Protein AF-A0AAU9VUB1-F1 (afdb_monomer_lite)

Structure (mmCIF, N/CA/C/O backbone):
data_AF-A0AAU9VUB1-F1
#
_entry.id   AF-A0AAU9VUB1-F1
#
loop_
_atom_site.group_PDB
_atom_site.id
_atom_site.type_symbol
_atom_site.label_atom_id
_atom_site.label_alt_id
_atom_site.label_comp_id
_atom_site.label_asym_id
_atom_site.label_entity_id
_atom_site.label_seq_id
_atom_site.pdbx_PDB_ins_code
_atom_site.Cartn_x
_atom_site.Cartn_y
_atom_site.Cartn_z
_atom_site.occupancy
_atom_site.B_iso_or_equiv
_atom_site.auth_seq_id
_atom_site.auth_comp_id
_atom_site.auth_asym_id
_atom_site.auth_atom_id
_atom_site.pdbx_PDB_model_num
ATOM 1 N N . MET A 1 1 ? 2.328 8.779 -20.414 1.00 76.44 1 MET A N 1
ATOM 2 C CA . MET A 1 1 ? 2.816 8.209 -19.136 1.00 76.44 1 MET A CA 1
ATOM 3 C C . MET A 1 1 ? 3.356 9.254 -18.183 1.00 76.44 1 MET A C 1
ATOM 5 O O . MET A 1 1 ? 2.877 9.283 -17.059 1.00 76.44 1 MET A O 1
ATOM 9 N N . ALA A 1 2 ? 4.234 10.158 -18.629 1.00 82.31 2 ALA A N 1
ATOM 10 C CA . ALA A 1 2 ? 4.732 11.263 -17.803 1.00 82.31 2 ALA A CA 1
ATOM 11 C C . ALA A 1 2 ? 3.624 12.036 -17.064 1.00 82.31 2 ALA A C 1
ATOM 13 O O . ALA A 1 2 ? 3.653 12.122 -15.844 1.00 82.31 2 ALA A O 1
ATOM 14 N N . VAL A 1 3 ? 2.592 12.498 -17.784 1.00 86.12 3 VAL A N 1
ATOM 15 C CA . VAL A 1 3 ? 1.452 13.224 -17.188 1.00 86.12 3 VAL A CA 1
ATOM 16 C C . VAL A 1 3 ? 0.769 12.417 -16.078 1.00 86.12 3 VAL A C 1
ATOM 18 O O . VAL A 1 3 ? 0.475 12.958 -15.018 1.00 86.12 3 VAL A O 1
ATOM 21 N N . ILE A 1 4 ? 0.559 11.114 -16.289 1.00 84.56 4 ILE A N 1
ATOM 22 C CA . ILE A 1 4 ? -0.085 10.233 -15.304 1.00 84.56 4 ILE A CA 1
ATOM 23 C C . ILE A 1 4 ? 0.793 10.106 -14.054 1.00 84.56 4 ILE A C 1
ATOM 25 O O . ILE A 1 4 ? 0.289 10.284 -12.949 1.00 84.56 4 ILE A O 1
ATOM 29 N N . TYR A 1 5 ? 2.095 9.848 -14.213 1.00 84.56 5 TYR A N 1
ATOM 30 C CA . TYR A 1 5 ? 3.018 9.743 -13.079 1.00 84.56 5 TYR A CA 1
ATOM 31 C C . TYR A 1 5 ? 3.138 11.051 -12.298 1.00 84.56 5 TYR A C 1
ATOM 33 O O . TYR A 1 5 ? 3.135 11.015 -11.070 1.00 84.56 5 TYR A O 1
ATOM 41 N N . SER A 1 6 ? 3.167 12.198 -12.979 1.00 86.31 6 SER A N 1
ATOM 42 C CA . SER A 1 6 ? 3.208 13.509 -12.328 1.00 86.31 6 SER A CA 1
ATOM 43 C C . SER A 1 6 ? 1.932 13.799 -11.537 1.00 86.31 6 SER A C 1
ATOM 45 O O . SER A 1 6 ? 2.009 14.200 -10.377 1.00 86.31 6 SER A O 1
ATOM 47 N N . LEU A 1 7 ? 0.752 13.550 -12.118 1.00 88.06 7 LEU A N 1
ATOM 48 C CA . LEU A 1 7 ? -0.524 13.729 -11.413 1.00 88.06 7 LEU A CA 1
ATOM 49 C C . LEU A 1 7 ? -0.623 12.809 -10.192 1.00 88.06 7 LEU A C 1
ATOM 51 O O . LEU A 1 7 ? -1.031 13.241 -9.113 1.00 88.06 7 LEU A O 1
ATOM 55 N N . LEU A 1 8 ? -0.211 11.552 -10.354 1.00 86.81 8 LEU A N 1
ATOM 56 C CA . LEU A 1 8 ? -0.256 10.559 -9.291 1.00 86.81 8 LEU A CA 1
ATOM 57 C C . LEU A 1 8 ? 0.741 10.867 -8.169 1.00 86.81 8 LEU A C 1
ATOM 59 O O . LEU A 1 8 ? 0.404 10.683 -7.002 1.00 86.81 8 LEU A O 1
ATOM 63 N N . SER A 1 9 ? 1.916 11.396 -8.509 1.00 89.56 9 SER A N 1
ATOM 64 C CA . SER A 1 9 ? 2.926 11.886 -7.565 1.00 89.56 9 SER A CA 1
ATOM 65 C C . SER A 1 9 ? 2.395 13.018 -6.707 1.00 89.56 9 SER A C 1
ATOM 67 O O . SER A 1 9 ? 2.423 12.916 -5.480 1.00 89.56 9 SER A O 1
ATOM 69 N N . VAL A 1 10 ? 1.822 14.052 -7.325 1.00 89.38 10 VAL A N 1
ATOM 70 C CA . VAL A 1 10 ? 1.262 15.188 -6.585 1.00 89.38 10 VAL A CA 1
ATOM 71 C C . VAL A 1 10 ? 0.122 14.735 -5.672 1.00 89.38 10 VAL A C 1
ATOM 73 O O . VAL A 1 10 ? 0.123 15.074 -4.488 1.00 89.38 10 VAL A O 1
ATOM 76 N N . ALA A 1 11 ? -0.814 13.927 -6.184 1.00 88.69 11 ALA A N 1
ATOM 77 C CA . ALA A 1 11 ? -1.919 13.400 -5.386 1.00 88.69 11 ALA A CA 1
ATOM 78 C C . ALA A 1 11 ? -1.406 12.573 -4.196 1.00 88.69 11 ALA A C 1
ATOM 80 O O . ALA A 1 11 ? -1.690 12.897 -3.044 1.00 88.69 11 ALA A O 1
ATOM 81 N N . THR A 1 12 ? -0.564 11.569 -4.454 1.00 90.00 12 THR A N 1
ATOM 82 C CA . THR A 1 12 ? -0.022 10.680 -3.414 1.00 90.00 12 THR A CA 1
ATOM 83 C C . THR A 1 12 ? 0.762 11.462 -2.358 1.00 90.00 12 THR A C 1
ATOM 85 O O . THR A 1 12 ? 0.623 11.188 -1.163 1.00 90.00 12 THR A O 1
ATOM 88 N N . ALA A 1 13 ? 1.563 12.452 -2.769 1.00 91.69 13 ALA A N 1
ATOM 89 C CA . ALA A 1 13 ? 2.362 13.261 -1.857 1.00 91.69 13 ALA A CA 1
ATOM 90 C C . ALA A 1 13 ? 1.490 14.092 -0.910 1.00 91.69 13 ALA A C 1
ATOM 92 O O . ALA A 1 13 ? 1.671 14.034 0.308 1.00 91.69 13 ALA A O 1
ATOM 93 N N . LEU A 1 14 ? 0.521 14.835 -1.450 1.00 89.56 14 LEU A N 1
ATOM 94 C CA . LEU A 1 14 ? -0.351 15.704 -0.657 1.00 89.56 14 LEU A CA 1
ATOM 95 C C . LEU A 1 14 ? -1.138 14.910 0.390 1.00 89.56 14 LEU A C 1
ATOM 97 O O . LEU A 1 14 ? -1.185 15.286 1.564 1.00 89.56 14 LEU A O 1
ATOM 101 N N . GLU A 1 15 ? -1.717 13.785 -0.019 1.00 88.94 15 GLU A N 1
ATOM 102 C CA . GLU A 1 15 ? -2.532 12.949 0.855 1.00 88.94 15 GLU A CA 1
ATOM 103 C C . GLU A 1 15 ? -1.702 12.286 1.957 1.00 88.94 15 GLU A C 1
ATOM 105 O O . GLU A 1 15 ? -2.078 12.322 3.131 1.00 88.94 15 GLU A O 1
ATOM 110 N N . ASN A 1 16 ? -0.543 11.717 1.615 1.00 91.69 16 ASN A N 1
ATOM 111 C CA . ASN A 1 16 ? 0.291 11.029 2.596 1.00 91.69 16 ASN A CA 1
ATOM 112 C C . ASN A 1 16 ? 1.018 12.001 3.541 1.00 91.69 16 ASN A C 1
ATOM 114 O O . ASN A 1 16 ? 1.182 11.667 4.716 1.00 91.69 16 ASN A O 1
ATOM 118 N N . ILE A 1 17 ? 1.367 13.223 3.105 1.00 90.88 17 ILE A N 1
ATOM 119 C CA . ILE A 1 17 ? 1.845 14.292 4.005 1.00 90.88 17 ILE A CA 1
ATOM 120 C C . ILE A 1 17 ? 0.755 14.636 5.020 1.00 90.88 17 ILE A C 1
ATOM 122 O O . ILE A 1 17 ? 1.019 14.692 6.224 1.00 90.88 17 ILE A O 1
ATOM 126 N N . LEU A 1 18 ? -0.479 14.831 4.550 1.00 88.44 18 LEU A N 1
ATOM 127 C CA . LEU A 1 18 ? -1.614 15.165 5.402 1.00 88.44 18 LEU A CA 1
ATOM 128 C C . LEU A 1 18 ? -1.871 14.079 6.458 1.00 88.44 18 LEU A C 1
ATOM 130 O O . LEU A 1 18 ? -1.999 14.394 7.645 1.00 88.44 18 LEU A O 1
ATOM 134 N N . ILE A 1 19 ? -1.898 12.803 6.056 1.00 90.31 19 ILE A N 1
ATOM 135 C CA . ILE A 1 19 ? -2.053 11.685 6.998 1.00 90.31 19 ILE A CA 1
ATOM 136 C C . ILE A 1 19 ? -0.873 11.618 7.968 1.00 90.31 19 ILE A C 1
ATOM 138 O O . ILE A 1 19 ? -1.089 11.425 9.163 1.00 90.31 19 ILE A O 1
ATOM 142 N N . LEU A 1 20 ? 0.363 11.809 7.503 1.00 91.75 20 LEU A N 1
ATOM 143 C CA . LEU A 1 20 ? 1.543 11.766 8.365 1.00 91.75 20 LEU A CA 1
ATOM 144 C C . LEU A 1 20 ? 1.500 12.856 9.448 1.00 91.75 20 LEU A C 1
ATOM 146 O O . LEU A 1 20 ? 1.796 12.579 10.614 1.00 91.75 20 LEU A O 1
ATOM 150 N N . VAL A 1 21 ? 1.090 14.080 9.097 1.00 88.38 21 VAL A N 1
ATOM 151 C CA . VAL A 1 21 ? 0.904 15.177 10.062 1.00 88.38 21 VAL A CA 1
ATOM 152 C C . VAL A 1 21 ? -0.199 14.841 11.066 1.00 88.38 21 VAL A C 1
ATOM 154 O O . VAL A 1 21 ? 0.016 14.988 12.273 1.00 88.38 21 VAL A O 1
ATOM 157 N N . ALA A 1 22 ? -1.343 14.335 10.597 1.00 86.19 22 ALA A N 1
ATOM 158 C CA . ALA A 1 22 ? -2.452 13.933 11.460 1.00 86.19 22 ALA A CA 1
ATOM 159 C C . ALA A 1 22 ? -2.044 12.811 12.431 1.00 86.19 22 ALA A C 1
ATOM 161 O O . ALA A 1 22 ? -2.291 12.896 13.632 1.00 86.19 22 ALA A O 1
ATOM 162 N N . LEU A 1 23 ? -1.331 11.791 11.942 1.00 89.31 23 LEU A N 1
ATOM 163 C CA . LEU A 1 23 ? -0.817 10.707 12.776 1.00 89.31 23 LEU A CA 1
ATOM 164 C C . LEU A 1 23 ? 0.159 11.227 13.827 1.00 89.31 23 LEU A C 1
ATOM 166 O O . LEU A 1 23 ? 0.104 10.772 14.963 1.00 89.31 23 LEU A O 1
ATOM 170 N N . ARG A 1 24 ? 1.048 12.173 13.500 1.00 88.44 24 ARG A N 1
ATOM 171 C CA . ARG A 1 24 ? 1.987 12.737 14.486 1.00 88.44 24 ARG A CA 1
ATOM 172 C C . ARG A 1 24 ? 1.272 13.427 15.649 1.00 88.44 24 ARG A C 1
ATOM 174 O O . ARG A 1 24 ? 1.743 13.293 16.776 1.00 88.44 24 ARG A O 1
ATOM 181 N N . ARG A 1 25 ? 0.147 14.097 15.389 1.00 84.81 25 ARG A N 1
ATOM 182 C CA . ARG A 1 25 ? -0.666 14.783 16.409 1.00 84.81 25 ARG A CA 1
ATOM 183 C C . ARG A 1 25 ? -1.499 13.830 17.256 1.00 84.81 25 ARG A C 1
ATOM 185 O O . ARG A 1 25 ? -1.630 14.051 18.458 1.00 84.81 25 ARG A O 1
ATOM 192 N N . ASP A 1 26 ? -1.977 12.747 16.653 1.00 85.31 26 ASP A N 1
ATOM 193 C CA . ASP A 1 26 ? -2.812 11.770 17.336 1.00 85.31 26 ASP A CA 1
ATOM 194 C C . ASP A 1 26 ? -2.101 11.132 18.548 1.00 85.31 26 ASP A C 1
ATOM 196 O O . ASP A 1 26 ? -0.999 10.578 18.430 1.00 85.31 26 ASP A O 1
ATOM 200 N N . ARG A 1 27 ? -2.754 11.169 19.716 1.00 82.00 27 ARG A N 1
ATOM 201 C CA . ARG A 1 27 ? -2.289 10.514 20.955 1.00 82.00 27 ARG A CA 1
ATOM 202 C C . ARG A 1 27 ? -3.121 9.291 21.357 1.00 82.00 27 ARG A C 1
ATOM 204 O O . ARG A 1 27 ? -2.761 8.610 22.313 1.00 82.00 27 ARG A O 1
ATOM 211 N N . TYR A 1 28 ? -4.224 9.019 20.663 1.00 82.19 28 TYR A N 1
ATOM 212 C CA . TYR A 1 28 ? -5.232 8.034 21.075 1.00 82.19 28 TYR A CA 1
ATOM 213 C C . TYR A 1 28 ? -5.110 6.696 20.340 1.00 82.19 28 TYR A C 1
ATOM 215 O O . TYR A 1 28 ? -5.568 5.660 20.830 1.00 82.19 28 TYR A O 1
ATOM 223 N N . LEU A 1 29 ? -4.488 6.697 19.166 1.00 84.06 29 LEU A N 1
ATOM 224 C CA . LEU A 1 29 ? -4.277 5.523 18.347 1.00 84.06 29 LEU A CA 1
ATOM 225 C C . LEU A 1 29 ? -3.242 4.608 18.997 1.00 84.06 29 LEU A C 1
ATOM 227 O O . LEU A 1 29 ? -2.190 5.040 19.471 1.00 84.06 29 LEU A O 1
ATOM 231 N N . HIS A 1 30 ? -3.534 3.308 18.979 1.00 85.75 30 HIS A N 1
ATOM 232 C CA . HIS A 1 30 ? -2.639 2.293 19.519 1.00 85.75 30 HIS A CA 1
ATOM 233 C C . HIS A 1 30 ? -1.230 2.434 18.899 1.00 85.75 30 HIS A C 1
ATOM 235 O O . HIS A 1 30 ? -1.115 2.362 17.669 1.00 85.75 30 HIS A O 1
ATOM 241 N N . PRO A 1 31 ? -0.158 2.620 19.701 1.00 87.06 31 PRO A N 1
ATOM 242 C CA . PRO A 1 31 ? 1.162 2.976 19.174 1.00 87.06 31 PRO A CA 1
ATOM 243 C C . PRO A 1 31 ? 1.714 2.008 18.107 1.00 87.06 31 PRO A C 1
ATOM 245 O O . PRO A 1 31 ? 2.243 2.479 17.103 1.00 87.06 31 PRO A O 1
ATOM 248 N N . PRO A 1 32 ? 1.553 0.676 18.235 1.00 87.81 32 PRO A N 1
ATOM 249 C CA . PRO A 1 32 ? 1.917 -0.279 17.183 1.00 87.81 32 PRO A CA 1
ATOM 250 C C . PRO A 1 32 ? 1.196 -0.055 15.845 1.00 87.81 32 PRO A C 1
ATOM 252 O O . PRO A 1 32 ? 1.842 -0.019 14.801 1.00 87.81 32 PRO A O 1
ATOM 255 N N . SER A 1 33 ? -0.125 0.156 15.853 1.00 89.69 33 SER A N 1
ATOM 256 C CA . SER A 1 33 ? -0.886 0.415 14.622 1.00 89.69 33 SER A CA 1
ATOM 257 C C . SER A 1 33 ? -0.523 1.774 14.016 1.00 89.69 33 SER A C 1
ATOM 259 O O . SER A 1 33 ? -0.474 1.905 12.795 1.00 89.69 33 SER A O 1
ATOM 261 N N . LYS A 1 34 ? -0.217 2.776 14.854 1.00 91.38 34 LYS A N 1
ATOM 262 C CA . LYS A 1 34 ? 0.304 4.077 14.414 1.00 91.38 34 LYS A CA 1
ATOM 263 C C . LYS A 1 34 ? 1.639 3.925 13.679 1.00 91.38 34 LYS A C 1
ATOM 265 O O . LYS A 1 34 ? 1.801 4.518 12.621 1.00 91.38 34 LYS A O 1
ATOM 270 N N . LEU A 1 35 ? 2.560 3.093 14.178 1.00 93.06 35 LEU A N 1
ATOM 271 C CA . LEU A 1 35 ? 3.836 2.812 13.502 1.00 93.06 35 LEU A CA 1
ATOM 272 C C . LEU A 1 35 ? 3.643 2.181 12.116 1.00 93.06 35 LEU A C 1
ATOM 274 O O . LEU A 1 35 ? 4.328 2.582 11.179 1.00 93.06 35 LEU A O 1
ATOM 278 N N . LEU A 1 36 ? 2.705 1.237 11.972 1.00 93.50 36 LEU A N 1
ATOM 279 C CA . LEU A 1 36 ? 2.395 0.625 10.674 1.00 93.50 36 LEU A CA 1
ATOM 280 C C . LEU A 1 36 ? 1.852 1.651 9.672 1.00 93.50 36 LEU A C 1
ATOM 282 O O . LEU A 1 36 ? 2.301 1.681 8.530 1.00 93.50 36 LEU A O 1
ATOM 286 N N . LEU A 1 37 ? 0.926 2.515 10.104 1.00 92.50 37 LEU A N 1
ATOM 287 C CA . LEU A 1 37 ? 0.389 3.577 9.249 1.00 92.50 37 LEU A CA 1
ATOM 288 C C . LEU A 1 37 ? 1.463 4.605 8.879 1.00 92.50 37 LEU A C 1
ATOM 290 O O . LEU A 1 37 ? 1.547 4.990 7.720 1.00 92.50 37 LEU A O 1
ATOM 294 N N . CYS A 1 38 ? 2.325 4.995 9.823 1.00 94.12 38 CYS A N 1
ATOM 295 C CA . CYS A 1 38 ? 3.456 5.871 9.527 1.00 94.12 38 CYS A CA 1
ATOM 296 C C . CYS A 1 38 ? 4.396 5.240 8.490 1.00 94.12 38 CYS A C 1
ATOM 298 O O . CYS A 1 38 ? 4.748 5.907 7.522 1.00 94.12 38 CYS A O 1
ATOM 300 N N . ASN A 1 39 ? 4.769 3.962 8.647 1.00 95.06 39 ASN A N 1
ATOM 301 C CA . ASN A 1 39 ? 5.627 3.271 7.678 1.00 95.06 39 ASN A CA 1
ATOM 302 C C . ASN A 1 39 ? 5.002 3.254 6.280 1.00 95.06 39 ASN A C 1
ATOM 304 O O . ASN A 1 39 ? 5.696 3.510 5.299 1.00 95.06 39 ASN A O 1
ATOM 308 N N . LEU A 1 40 ? 3.695 3.002 6.195 1.00 94.25 40 LEU A N 1
ATOM 309 C CA . LEU A 1 40 ? 2.979 3.034 4.927 1.00 94.25 40 LEU A CA 1
ATOM 310 C C . LEU A 1 40 ? 3.012 4.428 4.293 1.00 94.25 40 LEU A C 1
ATOM 312 O O . LEU A 1 40 ? 3.452 4.551 3.158 1.00 94.25 40 LEU A O 1
ATOM 316 N N . THR A 1 41 ? 2.658 5.476 5.048 1.00 93.94 41 THR A N 1
ATOM 317 C CA . THR A 1 41 ? 2.693 6.856 4.534 1.00 93.94 41 THR A CA 1
ATOM 318 C C . THR A 1 41 ? 4.092 7.281 4.098 1.00 93.94 41 THR A C 1
ATOM 320 O O . THR A 1 41 ? 4.236 7.937 3.077 1.00 93.94 41 THR A O 1
ATOM 323 N N . ILE A 1 42 ? 5.143 6.883 4.825 1.00 94.19 42 ILE A N 1
ATOM 324 C CA . ILE A 1 42 ? 6.533 7.180 4.451 1.00 94.19 42 ILE A CA 1
ATOM 325 C C . ILE A 1 42 ? 6.898 6.459 3.150 1.00 94.19 42 ILE A C 1
ATOM 327 O O . ILE A 1 42 ? 7.486 7.065 2.263 1.00 94.19 42 ILE A O 1
ATOM 331 N N . THR A 1 43 ? 6.512 5.191 3.011 1.00 94.56 43 THR A N 1
ATOM 332 C CA . THR A 1 43 ? 6.775 4.400 1.799 1.00 94.56 43 THR A CA 1
ATOM 333 C C . THR A 1 43 ? 6.050 4.982 0.580 1.00 94.56 43 THR A C 1
ATOM 335 O O . THR A 1 43 ? 6.636 5.114 -0.496 1.00 94.56 43 THR A O 1
ATOM 338 N N . ASP A 1 44 ? 4.789 5.380 0.751 1.00 94.19 44 ASP A N 1
ATOM 339 C CA . ASP A 1 44 ? 3.992 6.008 -0.302 1.00 94.19 44 ASP A CA 1
ATOM 340 C C . ASP A 1 44 ? 4.559 7.402 -0.665 1.00 94.19 44 ASP A C 1
ATOM 342 O O . ASP A 1 44 ? 4.624 7.749 -1.844 1.00 94.19 44 ASP A O 1
ATOM 346 N N . LEU A 1 45 ? 5.100 8.162 0.301 1.00 94.25 45 LEU A N 1
ATOM 347 C CA . LEU A 1 45 ? 5.834 9.411 0.032 1.00 94.25 45 LEU A CA 1
ATOM 348 C C . LEU A 1 45 ? 7.142 9.190 -0.727 1.00 94.25 45 LEU A C 1
ATOM 350 O O . LEU A 1 45 ? 7.440 9.953 -1.641 1.00 94.25 45 LEU A O 1
ATOM 354 N N . CYS A 1 46 ? 7.914 8.155 -0.398 1.00 93.62 46 CYS A N 1
ATOM 355 C CA . CYS A 1 46 ? 9.105 7.801 -1.172 1.00 93.62 46 CYS A CA 1
ATOM 356 C C . CYS A 1 46 ? 8.739 7.433 -2.618 1.00 93.62 46 CYS A C 1
ATOM 358 O O . CYS A 1 46 ? 9.428 7.832 -3.556 1.00 93.62 46 CYS A O 1
ATOM 360 N N . THR A 1 47 ? 7.615 6.741 -2.816 1.00 91.94 47 THR A N 1
ATOM 361 C CA . THR A 1 47 ? 7.090 6.446 -4.158 1.00 91.94 47 THR A CA 1
ATOM 362 C C . THR A 1 47 ? 6.758 7.736 -4.910 1.00 91.94 47 THR A C 1
ATOM 364 O O . THR A 1 47 ? 7.183 7.908 -6.053 1.00 91.94 47 THR A O 1
ATOM 367 N N . ALA A 1 48 ? 6.064 8.663 -4.246 1.00 93.25 48 ALA A N 1
ATOM 368 C CA . ALA A 1 48 ? 5.616 9.921 -4.827 1.00 93.25 48 ALA A CA 1
ATOM 369 C C . ALA A 1 48 ? 6.749 10.908 -5.127 1.00 93.25 48 ALA A C 1
ATOM 371 O O . ALA A 1 48 ? 6.709 11.581 -6.149 1.00 93.25 48 ALA A O 1
ATOM 372 N N . LEU A 1 49 ? 7.750 11.011 -4.253 1.00 93.06 49 LEU A N 1
ATOM 373 C CA . LEU A 1 49 ? 8.803 12.028 -4.343 1.00 93.06 49 LEU A CA 1
ATOM 374 C C . LEU A 1 49 ? 10.058 11.548 -5.075 1.00 93.06 49 LEU A C 1
ATOM 376 O O . LEU A 1 49 ? 10.840 12.375 -5.530 1.00 93.06 49 LEU A O 1
ATOM 380 N N . ILE A 1 50 ? 10.265 10.232 -5.173 1.00 91.69 50 ILE A N 1
ATOM 381 C CA . ILE A 1 50 ? 11.478 9.656 -5.768 1.00 91.69 50 ILE A CA 1
ATOM 382 C C . ILE A 1 50 ? 11.113 8.827 -6.997 1.00 91.69 50 ILE A C 1
ATOM 384 O O . ILE A 1 50 ? 11.505 9.158 -8.110 1.00 91.69 50 ILE A O 1
ATOM 388 N N . SER A 1 51 ? 10.333 7.759 -6.825 1.00 89.56 51 SER A N 1
ATOM 389 C CA . SER A 1 51 ? 10.117 6.787 -7.904 1.00 89.56 51 SER A CA 1
ATOM 390 C C . SER A 1 51 ? 9.305 7.351 -9.078 1.00 89.56 51 SER A C 1
ATOM 392 O O . SER A 1 51 ? 9.674 7.159 -10.240 1.00 89.56 51 SER A O 1
ATOM 394 N N . GLN A 1 52 ? 8.214 8.065 -8.796 1.00 88.75 52 GLN A N 1
ATOM 395 C CA . GLN A 1 52 ? 7.328 8.602 -9.832 1.00 88.75 52 GLN A CA 1
ATOM 396 C C . GLN A 1 52 ? 7.949 9.763 -10.632 1.00 88.75 52 GLN A C 1
ATOM 398 O O . GLN A 1 52 ? 7.834 9.726 -11.857 1.00 88.75 52 GLN A O 1
ATOM 403 N N . PRO A 1 53 ? 8.656 10.740 -10.027 1.00 89.12 53 PRO A N 1
ATOM 404 C CA . PRO A 1 53 ? 9.345 11.788 -10.777 1.00 89.12 53 PRO A CA 1
ATOM 405 C C . PRO A 1 53 ? 10.446 11.243 -11.685 1.00 89.12 53 PRO A C 1
ATOM 407 O O . PRO A 1 53 ? 10.530 11.656 -12.838 1.00 89.12 53 PRO A O 1
ATOM 410 N N . VAL A 1 54 ? 11.235 10.266 -11.218 1.00 87.75 54 VAL A N 1
ATOM 411 C CA . VAL A 1 54 ? 12.248 9.604 -12.058 1.00 87.75 54 VAL A CA 1
ATOM 412 C C . VAL A 1 54 ? 11.573 8.898 -13.241 1.00 87.75 54 VAL A C 1
ATOM 414 O O . VAL A 1 54 ? 11.984 9.077 -14.385 1.00 87.75 54 VAL A O 1
ATOM 417 N N . SER A 1 55 ? 10.470 8.183 -13.000 1.00 85.62 55 SER A N 1
ATOM 418 C CA . SER A 1 55 ? 9.691 7.528 -14.066 1.00 85.62 55 SER A CA 1
ATOM 419 C C . SER A 1 55 ? 9.083 8.527 -15.064 1.00 85.62 55 SER A C 1
ATOM 421 O O . SER A 1 55 ? 8.997 8.250 -16.264 1.00 85.62 55 SER A O 1
ATOM 423 N N . ALA A 1 56 ? 8.660 9.701 -14.588 1.00 86.62 56 ALA A N 1
ATOM 424 C CA . ALA A 1 56 ? 8.148 10.778 -15.427 1.00 86.62 56 ALA A CA 1
ATOM 425 C C . ALA A 1 56 ? 9.259 11.415 -16.275 1.00 86.62 56 ALA A C 1
ATOM 427 O O . ALA A 1 56 ? 9.044 11.632 -17.464 1.00 86.62 56 ALA A O 1
ATOM 428 N N . ALA A 1 57 ? 10.441 11.649 -15.696 1.00 84.88 57 ALA A N 1
ATOM 429 C CA . ALA A 1 57 ? 11.601 12.193 -16.398 1.00 84.88 57 ALA A CA 1
ATOM 430 C C . ALA A 1 57 ? 12.052 11.275 -17.543 1.00 84.88 57 ALA A C 1
ATOM 432 O O . ALA A 1 57 ? 12.188 11.738 -18.672 1.00 84.88 57 ALA A O 1
ATOM 433 N N . VAL A 1 58 ? 12.160 9.964 -17.290 1.00 82.06 58 VAL A N 1
ATOM 434 C CA . VAL A 1 58 ? 12.461 8.959 -18.332 1.00 82.06 58 VAL A CA 1
ATOM 435 C C . VAL A 1 58 ? 11.406 8.973 -19.438 1.00 82.06 58 VAL A C 1
ATOM 437 O O . VAL A 1 58 ? 11.731 8.912 -20.619 1.00 82.06 58 VAL A O 1
ATOM 440 N N . SER A 1 59 ? 10.129 9.112 -19.070 1.00 80.25 59 SER A N 1
ATOM 441 C CA . SER A 1 59 ? 9.032 9.170 -20.042 1.00 80.25 59 SER A CA 1
ATOM 442 C C . SER A 1 59 ? 9.041 10.438 -20.911 1.00 80.25 59 SER A C 1
ATOM 444 O O . SER A 1 59 ? 8.429 10.420 -21.976 1.00 80.25 59 SER A O 1
ATOM 446 N N . LEU A 1 60 ? 9.644 11.539 -20.443 1.00 80.94 60 LEU A N 1
ATOM 447 C CA . LEU A 1 60 ? 9.711 12.822 -21.157 1.00 80.94 60 LEU A CA 1
ATOM 448 C C . LEU A 1 60 ? 10.964 12.955 -22.017 1.00 80.94 60 LEU A C 1
ATOM 450 O O . LEU A 1 60 ? 10.879 13.515 -23.103 1.00 80.94 60 LEU A O 1
ATOM 454 N N . ALA A 1 61 ? 12.101 12.456 -21.534 1.00 75.06 61 ALA A N 1
ATOM 455 C CA . ALA A 1 61 ? 13.379 12.603 -22.219 1.00 75.06 61 ALA A CA 1
ATOM 456 C C . ALA A 1 61 ? 13.434 11.858 -23.564 1.00 75.06 61 ALA A C 1
ATOM 458 O O . ALA A 1 61 ? 14.237 12.204 -24.423 1.00 75.06 61 ALA A O 1
ATOM 459 N N . GLY A 1 62 ? 12.582 10.848 -23.778 1.00 63.75 62 GLY A N 1
ATOM 460 C CA . GLY A 1 62 ? 12.658 10.007 -24.974 1.00 63.75 62 GLY A CA 1
ATOM 461 C C . GLY A 1 62 ? 14.010 9.284 -25.088 1.00 63.75 62 GLY A C 1
ATOM 462 O O . GLY A 1 62 ? 14.911 9.467 -24.272 1.00 63.75 62 GLY A O 1
ATOM 463 N N . ARG A 1 63 ? 14.167 8.418 -26.094 1.00 60.41 63 ARG A N 1
ATOM 464 C CA . ARG A 1 63 ? 15.457 7.743 -26.343 1.00 60.41 63 ARG A CA 1
ATOM 465 C C . ARG A 1 63 ? 16.477 8.631 -27.069 1.00 60.41 63 ARG A C 1
ATOM 467 O O . ARG A 1 63 ? 17.635 8.245 -27.145 1.00 60.41 63 ARG A O 1
ATOM 474 N N . ASP A 1 64 ? 16.061 9.805 -27.551 1.00 60.28 64 ASP A N 1
ATOM 475 C CA . ASP A 1 64 ? 16.833 10.598 -28.518 1.00 60.28 64 ASP A CA 1
ATOM 476 C C . ASP A 1 64 ? 17.621 11.775 -27.899 1.00 60.28 64 ASP A C 1
ATOM 478 O O . ASP A 1 64 ? 18.461 12.356 -28.579 1.00 60.28 64 ASP A O 1
ATOM 482 N N . GLN A 1 65 ? 17.377 12.151 -26.632 1.00 61.25 65 GLN A N 1
ATOM 483 C CA . GLN A 1 65 ? 17.985 13.341 -25.989 1.00 61.25 65 GLN A CA 1
ATOM 484 C C . GLN A 1 65 ? 19.036 13.046 -24.905 1.00 61.25 65 GLN A C 1
ATOM 486 O O . GLN A 1 65 ? 19.691 13.974 -24.434 1.00 61.25 65 GLN A O 1
ATOM 491 N N . ILE A 1 66 ? 19.197 11.790 -24.485 1.00 64.25 66 ILE A N 1
ATOM 492 C CA . ILE A 1 66 ? 20.134 11.378 -23.428 1.00 64.25 66 ILE A CA 1
ATOM 493 C C . ILE A 1 66 ? 21.050 10.295 -23.995 1.00 64.25 66 ILE A C 1
ATOM 495 O O . ILE A 1 66 ? 20.579 9.442 -24.746 1.00 64.25 66 ILE A O 1
ATOM 499 N N . ASP A 1 67 ? 22.327 10.292 -23.594 1.00 73.19 67 ASP A N 1
ATOM 500 C CA . ASP A 1 67 ? 23.246 9.181 -23.861 1.00 73.19 67 ASP A CA 1
ATOM 501 C C . ASP A 1 67 ? 22.551 7.838 -23.587 1.00 73.19 67 ASP A C 1
ATOM 503 O O . ASP A 1 67 ? 22.024 7.602 -22.493 1.00 73.19 67 ASP A O 1
ATOM 507 N N . GLY A 1 68 ? 22.523 6.954 -24.589 1.00 72.56 68 GLY A N 1
ATOM 508 C CA . GLY A 1 68 ? 21.697 5.742 -24.556 1.00 72.56 68 GLY A CA 1
ATOM 509 C C . GLY A 1 68 ? 21.948 4.853 -23.331 1.00 72.56 68 GLY A C 1
ATOM 510 O O . GLY A 1 68 ? 21.007 4.275 -22.786 1.00 72.56 68 GLY A O 1
ATOM 511 N N . GLU A 1 69 ? 23.189 4.795 -22.841 1.00 78.19 69 GLU A N 1
ATOM 512 C CA . GLU A 1 69 ? 23.556 4.046 -21.631 1.00 78.19 69 GLU A CA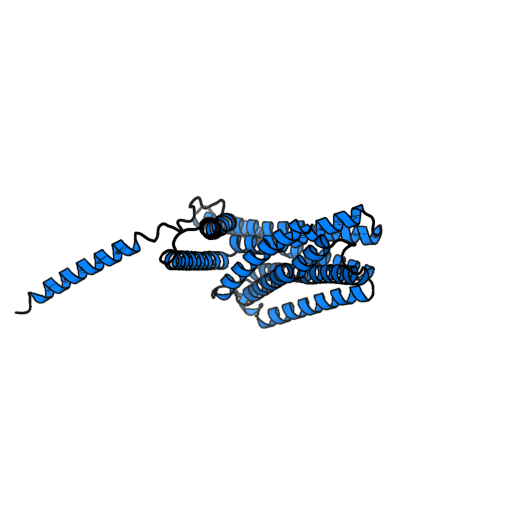 1
ATOM 513 C C . GLU A 1 69 ? 23.015 4.685 -20.345 1.00 78.19 69 GLU A C 1
ATOM 515 O O . GLU A 1 69 ? 22.487 3.987 -19.475 1.00 78.19 69 GLU A O 1
ATOM 520 N N . LEU A 1 70 ? 23.081 6.016 -20.237 1.00 79.69 70 LEU A N 1
ATOM 521 C CA . LEU A 1 70 ? 22.545 6.747 -19.091 1.00 79.69 70 LEU A CA 1
ATOM 522 C C . LEU A 1 70 ? 21.018 6.619 -19.039 1.00 79.69 70 LEU A C 1
ATOM 524 O O . LEU A 1 70 ? 20.456 6.399 -17.968 1.00 79.69 70 LEU A O 1
ATOM 528 N N . CYS A 1 71 ? 20.343 6.675 -20.190 1.00 82.19 71 CYS A N 1
ATOM 529 C CA . CYS A 1 71 ? 18.897 6.476 -20.285 1.00 82.19 71 CYS A CA 1
ATOM 530 C C . CYS A 1 71 ? 18.472 5.090 -19.758 1.00 82.19 71 CYS A C 1
ATOM 532 O O . CYS A 1 71 ? 17.577 4.996 -18.914 1.00 82.19 71 CYS A O 1
ATOM 534 N N . LEU A 1 72 ? 19.163 4.022 -20.180 1.00 82.38 72 LEU A N 1
ATOM 535 C CA . LEU A 1 72 ? 18.890 2.651 -19.730 1.00 82.38 72 LEU A CA 1
ATOM 536 C C . LEU A 1 72 ? 19.119 2.473 -18.225 1.00 82.38 72 LEU A C 1
ATOM 538 O O . LEU A 1 72 ? 18.320 1.819 -17.550 1.00 82.38 72 LEU A O 1
ATOM 542 N N . LEU A 1 73 ? 20.180 3.076 -17.680 1.00 85.25 73 LEU A N 1
ATOM 543 C CA . LEU A 1 73 ? 20.453 3.044 -16.244 1.00 85.25 73 LEU A CA 1
ATOM 544 C C . LEU A 1 73 ? 19.350 3.755 -15.444 1.00 85.25 73 LEU A C 1
ATOM 546 O O . LEU A 1 73 ? 18.893 3.242 -14.419 1.00 85.25 73 LEU A O 1
ATOM 550 N N . VAL A 1 74 ? 18.887 4.919 -15.906 1.00 85.88 74 VAL A N 1
ATOM 551 C CA . VAL A 1 74 ? 17.814 5.666 -15.232 1.00 85.88 74 VAL A CA 1
ATOM 552 C C . VAL A 1 74 ? 16.476 4.920 -15.332 1.00 85.88 74 VAL A C 1
ATOM 554 O O . VAL A 1 74 ? 15.761 4.823 -14.337 1.00 85.88 74 VAL A O 1
ATOM 557 N N . GLU A 1 75 ? 16.146 4.315 -16.477 1.00 84.50 75 GLU A N 1
ATOM 558 C CA . GLU A 1 75 ? 14.937 3.490 -16.631 1.00 84.50 75 GLU A CA 1
ATOM 559 C C . GLU A 1 75 ? 14.959 2.277 -15.687 1.00 84.50 75 GLU A C 1
ATOM 561 O O . GLU A 1 75 ? 13.988 2.002 -14.973 1.00 84.50 75 GLU A O 1
ATOM 566 N N . TYR A 1 76 ? 16.099 1.589 -15.618 1.00 86.81 76 TYR A N 1
ATOM 567 C CA . TYR A 1 76 ? 16.289 0.451 -14.729 1.00 86.81 76 TYR A CA 1
ATOM 568 C C . TYR A 1 76 ? 16.170 0.838 -13.249 1.00 86.81 76 TYR A C 1
ATOM 570 O O . TYR A 1 76 ? 15.458 0.185 -12.481 1.00 86.81 76 TYR A O 1
ATOM 578 N N . THR A 1 77 ? 16.816 1.930 -12.836 1.00 87.38 77 THR A N 1
ATOM 579 C CA . THR A 1 77 ? 16.735 2.418 -11.450 1.00 87.38 77 THR A CA 1
ATOM 580 C C . THR A 1 77 ? 15.325 2.878 -11.085 1.00 87.38 77 THR A C 1
ATOM 582 O O . THR A 1 77 ? 14.860 2.571 -9.985 1.00 87.38 77 THR A O 1
ATOM 585 N N . ALA A 1 78 ? 14.602 3.530 -12.003 1.00 88.06 78 ALA A N 1
ATOM 586 C CA . ALA A 1 78 ? 13.199 3.897 -11.813 1.00 88.06 78 ALA A CA 1
ATOM 587 C C . ALA A 1 78 ? 12.340 2.661 -11.521 1.00 88.06 78 ALA A C 1
ATOM 589 O O . ALA A 1 78 ? 11.622 2.625 -10.516 1.00 88.06 78 ALA A O 1
ATOM 590 N N . PHE A 1 79 ? 12.482 1.624 -12.354 1.00 87.38 79 PHE A N 1
ATOM 591 C CA . PHE A 1 79 ? 11.773 0.357 -12.211 1.00 87.38 79 PHE A CA 1
ATOM 592 C C . PHE A 1 79 ? 12.066 -0.327 -10.868 1.00 87.38 79 PHE A C 1
ATOM 594 O O . PHE A 1 79 ? 11.136 -0.743 -10.168 1.00 87.38 79 PHE A O 1
ATOM 601 N N . LEU A 1 80 ? 13.340 -0.400 -10.465 1.00 90.06 80 LEU A N 1
ATOM 602 C CA . LEU A 1 80 ? 13.724 -0.988 -9.179 1.00 90.06 80 LEU A CA 1
ATOM 603 C C . LEU A 1 80 ? 13.140 -0.223 -7.992 1.00 90.06 80 LEU A C 1
ATOM 605 O O . LEU A 1 80 ? 12.595 -0.840 -7.075 1.00 90.06 80 LEU A O 1
ATOM 609 N N . LEU A 1 81 ? 13.209 1.109 -8.009 1.00 90.94 81 LEU A N 1
ATOM 610 C CA . LEU A 1 81 ? 12.638 1.943 -6.952 1.00 90.94 81 LEU A CA 1
ATOM 611 C C . LEU A 1 81 ? 11.126 1.738 -6.844 1.00 90.94 81 LEU A C 1
ATOM 613 O O . LEU A 1 81 ? 10.609 1.579 -5.735 1.00 90.94 81 LEU A O 1
ATOM 617 N N . THR A 1 82 ? 10.420 1.671 -7.980 1.00 89.56 82 THR A N 1
ATOM 618 C CA . THR A 1 82 ? 8.982 1.376 -7.990 1.00 89.56 82 THR A CA 1
ATOM 619 C C . THR A 1 82 ? 8.709 0.018 -7.358 1.00 89.56 82 THR A C 1
ATOM 621 O O . THR A 1 82 ? 7.853 -0.077 -6.478 1.00 89.56 82 THR A O 1
ATOM 624 N N . ALA A 1 83 ? 9.438 -1.029 -7.753 1.00 89.44 83 ALA A N 1
ATOM 625 C CA . ALA A 1 83 ? 9.240 -2.382 -7.239 1.00 89.44 83 ALA A CA 1
ATOM 626 C C . ALA A 1 83 ? 9.517 -2.493 -5.729 1.00 89.44 83 ALA A C 1
ATOM 628 O O . ALA A 1 83 ? 8.741 -3.116 -5.000 1.00 89.44 83 ALA A O 1
ATOM 629 N N . ILE A 1 84 ? 10.583 -1.852 -5.237 1.00 92.19 84 ILE A N 1
ATOM 630 C CA . ILE A 1 84 ? 10.951 -1.853 -3.815 1.00 92.19 84 ILE A CA 1
ATOM 631 C C . ILE A 1 84 ? 9.871 -1.157 -2.981 1.00 92.19 84 ILE A C 1
ATOM 633 O O . ILE A 1 84 ? 9.358 -1.749 -2.027 1.00 92.19 84 ILE A O 1
ATOM 637 N N . PHE A 1 85 ? 9.477 0.071 -3.336 1.00 93.25 85 PHE A N 1
ATOM 638 C CA . PHE A 1 85 ? 8.502 0.817 -2.536 1.00 93.25 85 PHE A CA 1
ATOM 639 C C . PHE A 1 85 ? 7.093 0.225 -2.620 1.00 93.25 85 PHE A C 1
ATOM 641 O O . PHE A 1 85 ? 6.425 0.081 -1.595 1.00 93.25 85 PHE A O 1
ATOM 648 N N . SER A 1 86 ? 6.648 -0.213 -3.798 1.00 91.25 86 SER A N 1
ATOM 649 C CA . SER A 1 86 ? 5.349 -0.887 -3.919 1.00 91.25 86 SER A CA 1
ATOM 650 C C . SER A 1 86 ? 5.321 -2.236 -3.191 1.00 91.25 86 SER A C 1
ATOM 652 O O . SER A 1 86 ? 4.313 -2.580 -2.563 1.00 91.25 86 SER A O 1
ATOM 654 N N . GLY A 1 87 ? 6.440 -2.968 -3.189 1.00 92.50 87 GLY A N 1
ATOM 655 C CA . GLY A 1 87 ? 6.628 -4.187 -2.408 1.00 92.50 87 GLY A CA 1
ATOM 656 C C . GLY A 1 87 ? 6.550 -3.947 -0.898 1.00 92.50 87 GLY A C 1
ATOM 657 O O . GLY A 1 87 ? 5.889 -4.723 -0.197 1.00 92.50 87 GLY A O 1
ATOM 658 N N . LEU A 1 88 ? 7.167 -2.866 -0.404 1.00 94.69 88 LEU A N 1
ATOM 659 C CA . LEU A 1 88 ? 7.085 -2.412 0.991 1.00 94.69 88 LEU A CA 1
ATOM 660 C C . LEU A 1 88 ? 5.670 -1.978 1.383 1.00 94.69 88 LEU A C 1
ATOM 662 O O . LEU A 1 88 ? 5.192 -2.346 2.463 1.00 94.69 88 LEU A O 1
ATOM 666 N N . SER A 1 89 ? 4.988 -1.237 0.507 1.00 93.88 89 SER A N 1
ATOM 667 C CA . SER A 1 89 ? 3.605 -0.793 0.703 1.00 93.88 89 SER A CA 1
ATOM 668 C C . SER A 1 89 ? 2.681 -2.011 0.846 1.00 93.88 89 SER A C 1
ATOM 670 O O . SER A 1 89 ? 1.997 -2.156 1.864 1.00 93.88 89 SER A O 1
ATOM 672 N N . LEU A 1 90 ? 2.786 -2.994 -0.061 1.00 93.75 90 LEU A N 1
ATOM 673 C CA . LEU A 1 90 ? 2.025 -4.247 0.014 1.00 93.75 90 LEU A CA 1
ATOM 674 C C . LEU A 1 90 ? 2.331 -5.054 1.285 1.00 93.75 90 LEU A C 1
ATOM 676 O O . LEU A 1 90 ? 1.409 -5.558 1.935 1.00 93.75 90 LEU A O 1
ATOM 680 N N . SER A 1 91 ? 3.607 -5.179 1.670 1.00 95.19 91 SER A N 1
ATOM 681 C CA . SER A 1 91 ? 3.983 -5.851 2.923 1.00 95.19 91 SER A CA 1
ATOM 682 C C . SER A 1 91 ? 3.331 -5.165 4.123 1.00 95.19 91 SER A C 1
ATOM 684 O O . SER A 1 91 ? 2.740 -5.827 4.974 1.00 95.19 91 SER A O 1
ATOM 686 N N . THR A 1 92 ? 3.365 -3.832 4.159 1.00 95.06 92 THR A N 1
ATOM 687 C CA . THR A 1 92 ? 2.803 -3.047 5.260 1.00 95.06 92 THR A CA 1
ATOM 688 C C . THR A 1 92 ? 1.284 -3.199 5.334 1.00 95.06 92 THR A C 1
ATOM 690 O O . THR A 1 92 ? 0.760 -3.467 6.414 1.00 95.06 92 THR A O 1
ATOM 693 N N . VAL A 1 93 ? 0.564 -3.127 4.208 1.00 92.62 93 VAL A N 1
ATOM 694 C CA . VAL A 1 93 ? -0.895 -3.355 4.171 1.00 92.62 93 VAL A CA 1
ATOM 695 C C . VAL A 1 93 ? -1.25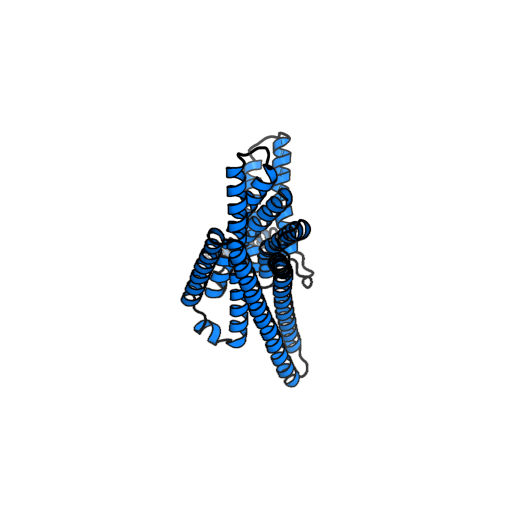5 -4.789 4.584 1.00 92.62 93 VAL A C 1
ATOM 697 O O . VAL A 1 93 ? -2.249 -5.015 5.284 1.00 92.62 93 VAL A O 1
ATOM 700 N N . THR A 1 94 ? -0.418 -5.769 4.239 1.00 94.62 94 THR A N 1
ATOM 701 C CA . THR A 1 94 ? -0.591 -7.163 4.677 1.00 94.62 94 THR A CA 1
ATOM 702 C C . THR A 1 94 ? -0.423 -7.289 6.190 1.00 94.62 94 THR A C 1
ATOM 704 O O . THR A 1 94 ? -1.281 -7.865 6.860 1.00 94.62 94 THR A O 1
ATOM 707 N N . VAL A 1 95 ? 0.616 -6.677 6.766 1.00 95.38 95 VAL A N 1
ATOM 708 C CA . VAL A 1 95 ? 0.815 -6.645 8.223 1.00 95.38 95 VAL A CA 1
ATOM 709 C C . VAL A 1 95 ? -0.319 -5.893 8.921 1.00 95.38 95 VAL A C 1
ATOM 711 O O . VAL A 1 95 ? -0.788 -6.345 9.961 1.00 95.38 95 VAL A O 1
ATOM 714 N N . ILE A 1 96 ? -0.841 -4.810 8.336 1.00 92.81 96 ILE A N 1
ATOM 715 C CA . ILE A 1 96 ? -2.046 -4.133 8.839 1.00 92.81 96 ILE A CA 1
ATOM 716 C C . ILE A 1 96 ? -3.243 -5.096 8.824 1.00 92.81 96 ILE A C 1
ATOM 718 O O . ILE A 1 96 ? -4.012 -5.120 9.781 1.00 92.81 96 ILE A O 1
ATOM 722 N N . SER A 1 97 ? -3.410 -5.917 7.786 1.00 92.19 97 SER A N 1
ATOM 723 C CA . SER A 1 97 ? -4.489 -6.917 7.717 1.00 92.19 97 SER A CA 1
ATOM 724 C C . SER A 1 97 ? -4.384 -7.938 8.860 1.00 92.19 97 SER A C 1
ATOM 726 O O . SER A 1 97 ? -5.381 -8.225 9.531 1.00 92.19 97 SER A O 1
ATOM 728 N N . VAL A 1 98 ? -3.167 -8.416 9.141 1.00 93.75 98 VAL A N 1
ATOM 729 C CA . VAL A 1 98 ? -2.867 -9.320 10.264 1.00 93.75 98 VAL A CA 1
ATOM 730 C C . VAL A 1 98 ? -3.111 -8.635 11.612 1.00 93.75 98 VAL A C 1
ATOM 732 O O . VAL A 1 98 ? -3.787 -9.207 12.466 1.00 93.75 98 VAL A O 1
ATOM 735 N N . ASP A 1 99 ? -2.641 -7.398 11.795 1.00 92.12 99 ASP A N 1
ATOM 736 C CA . ASP A 1 99 ? -2.856 -6.588 13.004 1.00 92.12 99 ASP A CA 1
ATOM 737 C C . ASP A 1 99 ? -4.352 -6.448 13.318 1.00 92.12 99 ASP A C 1
ATOM 739 O O . ASP A 1 99 ? -4.788 -6.647 14.454 1.00 92.12 99 ASP A O 1
ATOM 743 N N . ARG A 1 100 ? -5.176 -6.196 12.290 1.00 89.19 100 ARG A N 1
ATOM 744 C CA . ARG A 1 100 ? -6.636 -6.102 12.440 1.00 89.19 100 ARG A CA 1
ATOM 745 C C . ARG A 1 100 ? -7.279 -7.431 12.807 1.00 89.19 100 ARG A C 1
ATOM 747 O O . ARG A 1 100 ? -8.173 -7.438 13.655 1.00 89.19 100 ARG A O 1
ATOM 754 N N . LEU A 1 101 ? -6.838 -8.537 12.209 1.00 90.50 101 LEU A N 1
ATOM 755 C CA . LEU A 1 101 ? -7.318 -9.860 12.595 1.00 90.50 101 LEU A CA 1
ATOM 756 C C . LEU A 1 101 ? -6.948 -10.161 14.055 1.00 90.50 101 LEU A C 1
ATOM 758 O O . LEU A 1 101 ? -7.807 -10.586 14.826 1.00 90.50 101 LEU A O 1
ATOM 762 N N . MET A 1 102 ? -5.708 -9.890 14.462 1.00 91.25 102 MET A N 1
ATOM 763 C CA . MET A 1 102 ? -5.242 -10.116 15.831 1.00 91.25 102 MET A CA 1
ATOM 764 C C . MET A 1 102 ? -6.000 -9.263 16.850 1.00 91.25 102 MET A C 1
ATOM 766 O O . MET A 1 102 ? -6.407 -9.789 17.883 1.00 91.25 102 MET A O 1
ATOM 770 N N . ALA A 1 103 ? -6.269 -7.990 16.550 1.00 89.44 103 ALA A N 1
ATOM 771 C CA . ALA A 1 103 ? -7.093 -7.133 17.403 1.00 89.44 103 ALA A CA 1
ATOM 772 C C . ALA A 1 103 ? -8.502 -7.712 17.617 1.00 89.44 103 ALA A C 1
ATOM 774 O O . ALA A 1 103 ? -9.041 -7.660 18.724 1.00 89.44 103 ALA A O 1
ATOM 775 N N . LEU A 1 104 ? -9.087 -8.313 16.576 1.00 87.81 104 LEU A N 1
ATOM 776 C CA . LEU A 1 104 ? -10.411 -8.928 16.647 1.00 87.81 104 LEU A CA 1
ATOM 777 C C . LEU A 1 104 ? -10.408 -10.259 17.416 1.00 87.81 104 LEU A C 1
ATOM 779 O O . LEU A 1 104 ? -11.341 -10.524 18.178 1.00 87.81 104 LEU A O 1
ATOM 783 N N . LEU A 1 105 ? -9.383 -11.092 17.215 1.00 88.62 105 LEU A N 1
ATOM 784 C CA . LEU A 1 105 ? -9.261 -12.407 17.852 1.00 88.62 105 LEU A CA 1
ATOM 785 C C . LEU A 1 105 ? -8.860 -12.315 19.329 1.00 88.62 105 LEU A C 1
ATOM 787 O O . LEU A 1 105 ? -9.419 -13.037 20.148 1.00 88.62 105 LEU A O 1
ATOM 791 N N . LEU A 1 106 ? -7.916 -11.436 19.671 1.00 87.75 106 LEU A N 1
ATOM 792 C CA . LEU A 1 106 ? -7.336 -11.348 21.016 1.00 87.75 106 LEU A CA 1
ATOM 793 C C . LEU A 1 106 ? -8.077 -10.368 21.937 1.00 87.75 106 LEU A C 1
ATOM 795 O O . LEU A 1 106 ? -7.926 -10.448 23.157 1.00 87.75 106 LEU A O 1
ATOM 799 N N . GLY A 1 107 ? -8.869 -9.441 21.385 1.00 86.50 107 GLY A N 1
ATOM 800 C CA . GLY A 1 107 ? -9.682 -8.501 22.159 1.00 86.50 107 GLY A CA 1
ATOM 801 C C . GLY A 1 107 ? -8.853 -7.705 23.172 1.00 86.50 107 GLY A C 1
ATOM 802 O O . GLY A 1 107 ? -7.976 -6.935 22.795 1.00 86.50 107 GLY A O 1
ATOM 803 N N . ILE A 1 108 ? -9.107 -7.903 24.469 1.00 83.19 108 ILE A N 1
ATOM 804 C CA . ILE A 1 108 ? -8.403 -7.198 25.558 1.00 83.19 108 ILE A CA 1
ATOM 805 C C . ILE A 1 108 ? -6.910 -7.571 25.597 1.00 83.19 108 ILE A C 1
ATOM 807 O O . ILE A 1 108 ? -6.062 -6.709 25.833 1.00 83.19 108 ILE A O 1
ATOM 811 N N . ARG A 1 109 ? -6.564 -8.829 25.282 1.00 89.38 109 ARG A N 1
ATOM 812 C CA . ARG A 1 109 ? -5.173 -9.320 25.289 1.00 89.38 109 ARG A CA 1
ATOM 813 C C . ARG A 1 109 ? -4.332 -8.742 24.149 1.00 89.38 109 ARG A C 1
ATOM 815 O O . ARG A 1 109 ? -3.108 -8.764 24.230 1.00 89.38 109 ARG A O 1
ATOM 822 N N . TYR A 1 110 ? -4.957 -8.165 23.118 1.00 89.88 110 TYR A N 1
ATOM 823 C CA . TYR A 1 110 ? -4.255 -7.580 21.969 1.00 89.88 110 TYR A CA 1
ATOM 824 C C . TYR A 1 110 ? -3.188 -6.556 22.386 1.00 89.88 110 TYR A C 1
ATOM 826 O O . TYR A 1 110 ? -2.060 -6.630 21.901 1.00 89.88 110 TYR A O 1
ATOM 834 N N . LYS A 1 111 ? -3.507 -5.659 23.333 1.00 86.00 111 LYS A N 1
ATOM 835 C CA . LYS A 1 111 ? -2.567 -4.630 23.821 1.00 86.00 111 LYS A CA 1
ATOM 836 C C . LYS A 1 111 ? -1.335 -5.222 24.518 1.00 86.00 111 LYS A C 1
ATOM 838 O O . LYS A 1 111 ? -0.278 -4.604 24.513 1.00 86.00 111 LYS A O 1
ATOM 843 N N . GLN A 1 112 ? -1.468 -6.408 25.112 1.00 86.69 112 GLN A N 1
ATOM 844 C CA . GLN A 1 112 ? -0.365 -7.114 25.771 1.00 86.69 112 GLN A CA 1
ATOM 845 C C . GLN A 1 112 ? 0.468 -7.912 24.758 1.00 86.69 112 GLN A C 1
ATOM 847 O O . GLN A 1 112 ? 1.687 -7.996 24.874 1.00 86.69 112 GLN A O 1
ATOM 852 N N . THR A 1 113 ? -0.178 -8.493 23.743 1.00 87.62 113 THR A N 1
ATOM 853 C CA . THR A 1 113 ? 0.489 -9.336 22.742 1.00 87.62 113 THR A CA 1
ATOM 854 C C . THR A 1 113 ? 1.233 -8.526 21.677 1.00 87.62 113 THR A C 1
ATOM 856 O O . THR A 1 113 ? 2.351 -8.889 21.292 1.00 87.62 113 THR A O 1
ATOM 859 N N . ILE A 1 114 ? 0.632 -7.444 21.177 1.00 89.94 114 ILE A N 1
ATOM 860 C CA . ILE A 1 114 ? 1.192 -6.630 20.094 1.00 89.94 114 ILE A CA 1
ATOM 861 C C . ILE A 1 114 ? 1.875 -5.407 20.684 1.00 89.94 114 ILE A C 1
ATOM 863 O O . ILE A 1 114 ? 1.245 -4.410 21.021 1.00 89.94 114 ILE A O 1
ATOM 867 N N . THR A 1 115 ? 3.198 -5.501 20.798 1.00 91.88 115 THR A N 1
ATOM 868 C CA . THR A 1 115 ? 4.047 -4.450 21.360 1.00 91.88 115 THR A CA 1
ATOM 869 C C . THR A 1 115 ? 4.783 -3.684 20.264 1.00 91.88 115 THR A C 1
ATOM 871 O O . THR A 1 115 ? 5.079 -4.213 19.189 1.00 91.88 115 THR A O 1
ATOM 874 N N . GLY A 1 116 ? 5.150 -2.430 20.548 1.00 89.62 116 GLY A N 1
ATOM 875 C CA . GLY A 1 116 ? 5.890 -1.593 19.597 1.00 89.62 116 GLY A CA 1
ATOM 876 C C . GLY A 1 116 ? 7.250 -2.181 19.205 1.00 89.62 116 GLY A C 1
ATOM 877 O O . GLY A 1 116 ? 7.664 -2.043 18.058 1.00 89.62 116 GLY A O 1
ATOM 878 N N . ARG A 1 117 ? 7.925 -2.900 20.118 1.00 91.81 117 ARG A N 1
ATOM 879 C CA . ARG A 1 117 ? 9.204 -3.574 19.830 1.00 91.81 117 ARG A CA 1
ATOM 880 C C . ARG A 1 117 ? 9.046 -4.643 18.748 1.00 91.81 117 ARG A C 1
ATOM 882 O O . ARG A 1 117 ? 9.846 -4.668 17.822 1.00 91.81 117 ARG A O 1
ATOM 889 N N . ARG A 1 118 ? 8.000 -5.475 18.834 1.00 93.00 118 ARG A N 1
ATOM 890 C CA . ARG A 1 118 ? 7.714 -6.517 17.833 1.00 93.00 118 ARG A CA 1
ATOM 891 C C . ARG A 1 118 ? 7.409 -5.906 16.469 1.00 93.00 118 ARG A C 1
ATOM 893 O O . ARG A 1 118 ? 7.990 -6.333 15.480 1.00 93.00 118 ARG A O 1
ATOM 900 N N . ILE A 1 119 ? 6.576 -4.863 16.423 1.00 94.44 119 ILE A N 1
ATOM 901 C CA . ILE A 1 119 ? 6.273 -4.174 15.161 1.00 94.44 119 ILE A CA 1
ATOM 902 C C . ILE A 1 119 ? 7.521 -3.530 14.552 1.00 94.44 119 ILE A C 1
ATOM 904 O O . ILE A 1 119 ? 7.728 -3.677 13.356 1.00 94.44 119 ILE A O 1
ATOM 908 N N . ARG A 1 120 ? 8.398 -2.892 15.339 1.00 93.75 120 ARG A N 1
ATOM 909 C CA . ARG A 1 120 ? 9.663 -2.344 14.813 1.00 93.75 120 ARG A CA 1
ATOM 910 C C . ARG A 1 120 ? 10.555 -3.412 14.176 1.00 93.75 120 ARG A C 1
ATOM 912 O O . ARG A 1 120 ? 11.118 -3.153 13.120 1.00 93.75 120 ARG A O 1
ATOM 919 N N . VAL A 1 121 ? 10.642 -4.603 14.775 1.00 96.12 121 VAL A N 1
ATOM 920 C CA . VAL A 1 121 ? 11.374 -5.737 14.181 1.00 96.12 121 VAL A CA 1
ATOM 921 C C . VAL A 1 121 ? 10.722 -6.174 12.868 1.00 96.12 121 VAL A C 1
ATOM 923 O O . VAL A 1 121 ? 11.420 -6.325 11.874 1.00 96.12 121 VAL A O 1
ATOM 926 N N . VAL A 1 122 ? 9.392 -6.310 12.825 1.00 96.06 122 VAL A N 1
ATOM 927 C CA . VAL A 1 122 ? 8.670 -6.654 11.585 1.00 96.06 122 VAL A CA 1
ATOM 928 C C . VAL A 1 122 ? 8.919 -5.614 10.490 1.00 96.06 122 VAL A C 1
ATOM 930 O O . VAL A 1 122 ? 9.222 -5.992 9.365 1.00 96.06 122 VAL A O 1
ATOM 933 N N . LEU A 1 123 ? 8.850 -4.317 10.814 1.00 95.44 123 LEU A N 1
ATOM 934 C CA . LEU A 1 123 ? 9.176 -3.240 9.875 1.00 95.44 123 LEU A CA 1
ATOM 935 C C . LEU A 1 123 ? 10.600 -3.404 9.335 1.00 95.44 123 LEU A C 1
ATOM 937 O O . LEU A 1 123 ? 10.783 -3.466 8.125 1.00 95.44 123 LEU A O 1
ATOM 941 N N . PHE A 1 124 ? 11.588 -3.549 10.217 1.00 94.88 124 PHE A N 1
ATOM 942 C CA . PHE A 1 124 ? 12.988 -3.727 9.833 1.00 94.88 124 PHE A CA 1
ATOM 943 C C . PHE A 1 124 ? 13.200 -4.923 8.889 1.00 94.88 124 PHE A C 1
ATOM 945 O O . PHE A 1 124 ? 13.857 -4.788 7.858 1.00 94.88 124 PHE A O 1
ATOM 952 N N . LEU A 1 125 ? 12.574 -6.067 9.179 1.00 96.00 125 LEU A N 1
ATOM 953 C CA . LEU A 1 125 ? 12.643 -7.252 8.319 1.00 96.00 125 LEU A CA 1
ATOM 954 C C . LEU A 1 125 ? 12.006 -7.021 6.941 1.00 96.00 125 LEU A C 1
ATOM 956 O O . LEU A 1 125 ? 12.536 -7.506 5.946 1.00 96.00 125 LEU A O 1
ATOM 960 N N . MET A 1 126 ? 10.913 -6.255 6.852 1.00 95.50 126 MET A N 1
ATOM 961 C CA . MET A 1 126 ? 10.295 -5.909 5.562 1.00 95.50 126 MET A CA 1
ATOM 962 C C . MET A 1 126 ? 11.205 -5.023 4.700 1.00 95.50 126 MET A C 1
ATOM 964 O O . MET A 1 126 ? 11.260 -5.209 3.481 1.00 95.50 126 MET A O 1
ATOM 968 N N . TRP A 1 127 ? 11.938 -4.091 5.318 1.00 93.88 127 TRP A N 1
ATOM 969 C CA . TRP A 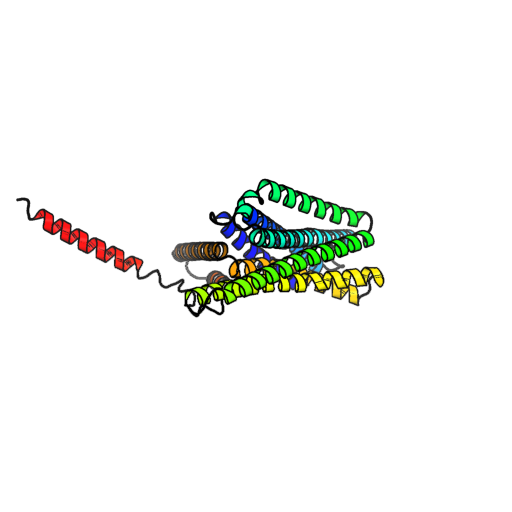1 127 ? 12.947 -3.273 4.635 1.00 93.88 127 TRP A CA 1
ATOM 970 C C . TRP A 1 127 ? 14.089 -4.133 4.092 1.00 93.88 127 TRP A C 1
ATOM 972 O O . TRP A 1 127 ? 14.379 -4.059 2.898 1.00 93.88 127 TRP A O 1
ATOM 982 N N . ILE A 1 128 ? 14.649 -5.026 4.915 1.00 95.25 128 ILE A N 1
ATOM 983 C CA . ILE A 1 128 ? 15.679 -5.980 4.472 1.00 95.25 128 ILE A CA 1
ATOM 984 C C . ILE A 1 128 ? 15.164 -6.848 3.324 1.00 95.25 128 ILE A C 1
ATOM 986 O O . ILE A 1 128 ? 15.829 -6.959 2.299 1.00 95.25 128 ILE A O 1
ATOM 990 N N . GLN A 1 129 ? 13.969 -7.427 3.460 1.00 94.38 129 GLN A N 1
ATOM 991 C CA . GLN A 1 129 ? 13.370 -8.256 2.416 1.00 94.38 129 GLN A CA 1
ATOM 992 C C . GLN A 1 129 ? 13.287 -7.505 1.083 1.00 94.38 129 GLN A C 1
ATOM 994 O O . GLN A 1 129 ? 13.574 -8.079 0.039 1.00 94.38 129 GLN A O 1
ATOM 999 N N . SER A 1 130 ? 12.912 -6.228 1.107 1.00 92.00 130 SER A N 1
ATOM 1000 C CA . SER A 1 130 ? 12.733 -5.442 -0.118 1.00 92.00 130 SER A CA 1
ATOM 1001 C C . SER A 1 130 ? 14.068 -5.106 -0.784 1.00 92.00 130 SER A C 1
ATOM 1003 O O . SER A 1 130 ? 14.170 -5.180 -2.006 1.00 92.00 130 SER A O 1
ATOM 1005 N N . ILE A 1 131 ? 15.109 -4.836 0.009 1.00 90.38 131 ILE A N 1
ATOM 1006 C CA . ILE A 1 131 ? 16.481 -4.664 -0.491 1.00 90.38 131 ILE A CA 1
ATOM 1007 C C . ILE A 1 131 ? 16.997 -5.971 -1.102 1.00 90.38 131 ILE A C 1
ATOM 1009 O O . ILE A 1 131 ? 17.540 -5.950 -2.201 1.00 90.38 131 ILE A O 1
ATOM 1013 N N . LEU A 1 132 ? 16.786 -7.111 -0.436 1.00 93.94 132 LEU A N 1
ATOM 1014 C CA . LEU A 1 132 ? 17.204 -8.420 -0.945 1.00 93.94 132 LEU A CA 1
ATOM 1015 C C . LEU A 1 132 ? 16.501 -8.775 -2.258 1.00 93.94 132 LEU A C 1
ATOM 1017 O O . LEU A 1 132 ? 17.150 -9.248 -3.183 1.00 93.94 132 LEU A O 1
ATOM 1021 N N . VAL A 1 133 ? 15.198 -8.504 -2.372 1.00 92.75 133 VAL A N 1
ATOM 1022 C CA . VAL A 1 133 ? 14.462 -8.675 -3.635 1.00 92.75 133 VAL A CA 1
ATOM 1023 C C . VAL A 1 133 ? 15.052 -7.776 -4.718 1.00 92.75 133 VAL A C 1
ATOM 1025 O O . VAL A 1 133 ? 15.303 -8.253 -5.819 1.00 92.75 133 VAL A O 1
ATOM 1028 N N . GLY A 1 134 ? 15.347 -6.512 -4.400 1.00 91.31 134 GLY A N 1
ATOM 1029 C CA . GLY A 1 134 ? 16.075 -5.617 -5.298 1.00 91.31 134 GLY A CA 1
ATOM 1030 C C . GLY A 1 134 ? 17.426 -6.196 -5.726 1.00 91.31 134 GLY A C 1
ATOM 1031 O O . GLY A 1 134 ? 17.735 -6.191 -6.910 1.00 91.31 134 GLY A O 1
ATOM 1032 N N . ALA A 1 135 ? 18.197 -6.786 -4.813 1.00 92.88 135 ALA A N 1
ATOM 1033 C CA . ALA A 1 135 ? 19.498 -7.380 -5.117 1.00 92.88 135 ALA A CA 1
ATOM 1034 C C . ALA A 1 135 ? 19.419 -8.536 -6.138 1.00 92.88 135 ALA A C 1
ATOM 1036 O O . ALA A 1 135 ? 20.310 -8.676 -6.973 1.00 92.88 135 ALA A O 1
ATOM 1037 N N . VAL A 1 136 ? 18.330 -9.321 -6.136 1.00 94.50 136 VAL A N 1
ATOM 1038 C CA . VAL A 1 136 ? 18.119 -10.417 -7.106 1.00 94.50 136 VAL A CA 1
ATOM 1039 C C . VAL A 1 136 ? 18.105 -9.908 -8.552 1.00 94.50 136 VAL A C 1
ATOM 1041 O O . VAL A 1 136 ? 18.558 -10.620 -9.449 1.00 94.50 136 VAL A O 1
ATOM 1044 N N . SER A 1 137 ? 17.635 -8.678 -8.788 1.00 92.12 137 SER A N 1
ATOM 1045 C CA . SER A 1 137 ? 17.582 -8.088 -10.135 1.00 92.12 137 SER A CA 1
ATOM 1046 C C . SER A 1 137 ? 18.958 -7.960 -10.794 1.00 92.12 137 SER A C 1
ATOM 1048 O O . SER A 1 137 ? 19.071 -8.190 -11.996 1.00 92.12 137 SER A O 1
ATOM 1050 N N . PHE A 1 138 ? 20.012 -7.702 -10.009 1.00 90.38 138 PHE A N 1
ATOM 1051 C CA . PHE A 1 138 ? 21.385 -7.606 -10.513 1.00 90.38 138 PHE A CA 1
ATOM 1052 C C . PHE A 1 138 ? 21.950 -8.954 -10.955 1.00 90.38 138 PHE A C 1
ATOM 1054 O O . PHE A 1 138 ? 22.838 -8.995 -11.801 1.00 90.38 138 PHE A O 1
ATOM 1061 N N . TRP A 1 139 ? 21.446 -10.056 -10.394 1.00 91.62 139 TRP A N 1
ATOM 1062 C CA . TRP A 1 139 ? 21.905 -11.389 -10.764 1.00 91.62 139 TRP A CA 1
ATOM 1063 C C . TRP A 1 139 ? 21.101 -11.964 -11.929 1.00 91.62 139 TRP A C 1
ATOM 1065 O O . TRP A 1 139 ? 21.673 -12.470 -12.894 1.00 91.62 139 TRP A O 1
ATOM 1075 N N . ASN A 1 140 ? 19.768 -11.915 -11.849 1.00 92.06 140 ASN A N 1
ATOM 1076 C CA . ASN A 1 140 ? 18.905 -12.479 -12.880 1.00 92.06 140 ASN A CA 1
ATOM 1077 C C . ASN A 1 140 ? 17.503 -11.850 -12.866 1.00 92.06 140 ASN A C 1
ATOM 1079 O O . ASN A 1 140 ? 16.718 -12.054 -11.936 1.00 92.06 140 ASN A O 1
ATOM 1083 N N . MET A 1 141 ? 17.138 -11.170 -13.957 1.00 88.62 141 MET A N 1
ATOM 1084 C CA . MET A 1 141 ? 15.823 -10.528 -14.092 1.00 88.62 141 MET A CA 1
ATOM 1085 C C . MET A 1 141 ? 14.654 -11.514 -14.025 1.00 88.62 141 MET A C 1
ATOM 1087 O O . MET A 1 141 ? 13.626 -11.206 -13.426 1.00 88.62 141 MET A O 1
ATOM 1091 N N . LYS A 1 142 ? 14.784 -12.717 -14.599 1.00 90.06 142 LYS A N 1
ATOM 1092 C CA . LYS A 1 142 ? 13.711 -13.726 -14.538 1.00 90.06 142 LYS A CA 1
ATOM 1093 C C . LYS A 1 142 ? 13.498 -14.200 -13.102 1.00 90.06 142 LYS A C 1
ATOM 1095 O O . LYS A 1 142 ? 12.353 -14.313 -12.668 1.00 90.06 142 LYS A O 1
ATOM 1100 N N . ALA A 1 143 ? 14.582 -14.416 -12.354 1.00 92.94 143 ALA A N 1
ATOM 1101 C CA . ALA A 1 143 ? 14.503 -14.747 -10.933 1.00 92.94 143 ALA A CA 1
ATOM 1102 C C . ALA A 1 143 ? 13.860 -13.607 -10.130 1.00 92.94 143 ALA A C 1
ATOM 1104 O O . ALA A 1 143 ? 13.004 -13.864 -9.287 1.00 92.94 143 ALA A O 1
ATOM 1105 N N . PHE A 1 144 ? 14.196 -12.351 -10.437 1.00 92.31 144 PHE A N 1
ATOM 1106 C CA . PHE A 1 144 ? 13.571 -11.182 -9.820 1.00 92.31 144 PHE A CA 1
ATOM 1107 C C . PHE A 1 144 ? 12.052 -11.158 -10.036 1.00 92.31 144 PHE A C 1
ATOM 1109 O O . PHE A 1 144 ? 11.297 -11.074 -9.068 1.00 92.31 144 PHE A O 1
ATOM 1116 N N . PHE A 1 145 ? 11.585 -11.299 -11.282 1.00 90.75 145 PHE A N 1
ATOM 1117 C CA . PHE A 1 145 ? 10.151 -11.343 -11.585 1.00 90.75 145 PHE A CA 1
ATOM 1118 C C . PHE A 1 145 ? 9.451 -12.529 -10.914 1.00 90.75 145 PHE A C 1
ATOM 1120 O O . PHE A 1 145 ? 8.356 -12.367 -10.376 1.00 90.75 145 PHE A O 1
ATOM 1127 N N . PHE A 1 146 ? 10.095 -13.698 -10.879 1.00 91.94 146 PHE A N 1
ATOM 1128 C CA . PHE A 1 146 ? 9.579 -14.874 -10.179 1.00 91.94 146 PHE A CA 1
ATOM 1129 C C . PHE A 1 146 ? 9.407 -14.623 -8.676 1.00 91.94 146 PHE A C 1
ATOM 1131 O O . PHE A 1 146 ? 8.323 -14.843 -8.133 1.00 91.94 146 PHE A O 1
ATOM 1138 N N . VAL A 1 147 ? 10.438 -14.098 -8.008 1.00 93.81 147 VAL A N 1
ATOM 1139 C CA . VAL A 1 147 ? 10.393 -13.768 -6.577 1.00 93.81 147 VAL A CA 1
ATOM 1140 C C . VAL A 1 147 ? 9.336 -12.696 -6.299 1.00 93.81 147 VAL A C 1
ATOM 1142 O O . VAL A 1 147 ? 8.543 -12.851 -5.370 1.00 93.81 147 VAL A O 1
ATOM 1145 N N . CYS A 1 148 ? 9.259 -11.643 -7.115 1.00 92.31 148 CYS A N 1
ATOM 1146 C CA . CYS A 1 148 ? 8.229 -10.610 -7.002 1.00 92.31 148 CYS A CA 1
ATOM 1147 C C . CYS A 1 148 ? 6.816 -11.196 -7.125 1.00 92.31 148 CYS A C 1
ATOM 1149 O O . CYS A 1 148 ? 5.976 -10.947 -6.259 1.00 92.31 148 CYS A O 1
ATOM 1151 N N . GLY A 1 149 ? 6.560 -12.018 -8.147 1.00 91.19 149 GLY A N 1
ATOM 1152 C CA . GLY A 1 149 ? 5.273 -12.688 -8.339 1.00 91.19 149 GLY A CA 1
ATOM 1153 C C . GLY A 1 149 ? 4.899 -13.597 -7.163 1.00 91.19 149 GLY A C 1
ATOM 1154 O O . GLY A 1 149 ? 3.780 -13.521 -6.647 1.00 91.19 149 GLY A O 1
ATOM 1155 N N . LEU A 1 150 ? 5.848 -14.399 -6.670 1.00 93.00 150 LEU A N 1
ATOM 1156 C CA . LEU A 1 150 ? 5.652 -15.270 -5.508 1.00 93.00 150 LEU A CA 1
ATOM 1157 C C . LEU A 1 150 ? 5.328 -14.468 -4.239 1.00 93.00 150 LEU A C 1
ATOM 1159 O O . LEU A 1 150 ? 4.404 -14.799 -3.499 1.00 93.00 150 LEU A O 1
ATOM 1163 N N . LEU A 1 151 ? 6.057 -13.383 -3.982 1.00 94.44 151 LEU A N 1
ATOM 1164 C CA . LEU A 1 151 ? 5.827 -12.550 -2.804 1.00 94.44 151 LEU A CA 1
ATOM 1165 C C . LEU A 1 151 ? 4.505 -11.787 -2.880 1.00 94.44 151 LEU A C 1
ATOM 1167 O O . LEU A 1 151 ? 3.824 -11.663 -1.862 1.00 94.44 151 LEU A O 1
ATOM 1171 N N . VAL A 1 152 ? 4.130 -11.278 -4.056 1.00 93.19 152 VAL A N 1
ATOM 1172 C CA . VAL A 1 152 ? 2.836 -10.611 -4.256 1.00 93.19 152 VAL A CA 1
ATOM 1173 C C . VAL A 1 152 ? 1.702 -11.602 -4.012 1.00 93.19 152 VAL A C 1
ATOM 1175 O O . VAL A 1 152 ? 0.819 -11.323 -3.204 1.00 93.19 152 VAL A O 1
ATOM 1178 N N . THR A 1 153 ? 1.747 -12.782 -4.631 1.00 91.81 153 THR A N 1
ATOM 1179 C CA . THR A 1 153 ? 0.714 -13.815 -4.448 1.00 91.81 153 THR A CA 1
ATOM 1180 C C . THR A 1 153 ? 0.622 -14.289 -2.996 1.00 91.81 153 THR A C 1
ATOM 1182 O O . THR A 1 153 ? -0.478 -14.353 -2.448 1.00 91.81 153 THR A O 1
ATOM 1185 N N . LEU A 1 154 ? 1.750 -14.521 -2.321 1.00 95.31 154 LEU A N 1
ATOM 1186 C CA . LEU A 1 154 ? 1.783 -14.873 -0.898 1.00 95.31 154 LEU A CA 1
ATOM 1187 C C . LEU A 1 154 ? 1.155 -13.786 -0.008 1.00 95.31 154 LEU A C 1
ATOM 1189 O O . LEU A 1 154 ? 0.353 -14.076 0.877 1.00 95.31 154 LEU A O 1
ATOM 1193 N N . LYS A 1 155 ? 1.479 -12.511 -0.235 1.00 95.38 155 LYS A N 1
ATOM 1194 C CA . LYS A 1 155 ? 0.909 -11.397 0.546 1.00 95.38 155 LYS A CA 1
ATOM 1195 C C . LYS A 1 155 ? -0.597 -11.251 0.307 1.00 95.38 155 LYS A C 1
ATOM 1197 O O . LYS A 1 155 ? -1.360 -11.046 1.253 1.00 95.38 155 LYS A O 1
ATOM 1202 N N . MET A 1 156 ? -1.037 -11.431 -0.938 1.00 93.12 156 MET A N 1
ATOM 1203 C CA . MET A 1 156 ? -2.452 -11.398 -1.319 1.00 93.12 156 MET A CA 1
ATOM 1204 C C . MET A 1 156 ? -3.242 -12.537 -0.667 1.00 93.12 156 MET A C 1
ATOM 1206 O O . MET A 1 156 ? -4.335 -12.302 -0.146 1.00 93.12 156 MET A O 1
ATOM 1210 N N . THR A 1 157 ? -2.694 -13.755 -0.620 1.00 94.31 157 THR A N 1
ATOM 1211 C CA . THR A 1 157 ? -3.352 -14.893 0.044 1.00 94.31 157 THR A CA 1
ATOM 1212 C C . THR A 1 157 ? -3.438 -14.691 1.554 1.00 94.31 157 THR A C 1
ATOM 1214 O O . THR A 1 157 ? -4.512 -14.884 2.126 1.00 94.31 157 THR A O 1
ATOM 1217 N N . ILE A 1 158 ? -2.373 -14.200 2.201 1.00 96.06 158 ILE A N 1
ATOM 1218 C CA . ILE A 1 158 ? -2.392 -13.845 3.631 1.00 96.06 158 ILE A CA 1
ATOM 1219 C C . ILE A 1 158 ? -3.457 -12.778 3.913 1.00 96.06 158 ILE A C 1
ATOM 1221 O O . ILE A 1 158 ? -4.238 -12.918 4.858 1.00 96.06 158 ILE A O 1
ATOM 1225 N N . SER A 1 159 ? -3.522 -11.720 3.099 1.00 94.38 159 SER A N 1
ATOM 1226 C CA . SER A 1 159 ? -4.523 -10.659 3.253 1.00 94.38 159 SER A CA 1
ATOM 1227 C C . SER A 1 159 ? -5.948 -11.206 3.097 1.00 94.38 159 SER A C 1
ATOM 1229 O O . SER A 1 159 ? -6.794 -10.981 3.966 1.00 94.38 159 SER A O 1
ATOM 1231 N N . THR A 1 160 ? -6.196 -12.013 2.062 1.00 93.31 160 THR A N 1
ATOM 1232 C CA . THR A 1 160 ? -7.492 -12.671 1.810 1.00 93.31 160 THR A CA 1
ATOM 1233 C C . THR A 1 160 ? -7.900 -13.571 2.976 1.00 93.31 160 THR A C 1
ATOM 1235 O O . THR A 1 160 ? -9.026 -13.490 3.473 1.00 93.31 160 THR A O 1
ATOM 1238 N N . TYR A 1 161 ? -6.974 -14.381 3.492 1.00 95.06 161 TYR A N 1
ATOM 1239 C CA . TYR A 1 161 ? -7.202 -15.195 4.683 1.00 95.06 161 TYR A CA 1
ATOM 1240 C C . TYR A 1 161 ? -7.567 -14.333 5.903 1.00 95.06 161 TYR A C 1
ATOM 1242 O O . TYR A 1 161 ? -8.509 -14.641 6.636 1.00 95.06 161 TYR A O 1
ATOM 1250 N N . CYS A 1 162 ? -6.879 -13.207 6.109 1.00 93.94 162 CYS A N 1
ATOM 1251 C CA . CYS A 1 162 ? -7.190 -12.309 7.217 1.00 93.94 162 CYS A CA 1
ATOM 1252 C C . CYS A 1 162 ? -8.603 -11.727 7.105 1.00 93.94 162 CYS A C 1
ATOM 1254 O O . CYS A 1 162 ? -9.363 -11.768 8.075 1.00 93.94 162 CYS A O 1
ATOM 1256 N N . TYR A 1 163 ? -8.986 -11.226 5.930 1.00 90.69 163 TYR A N 1
ATOM 1257 C CA . TYR A 1 163 ? -10.298 -10.614 5.724 1.00 90.69 163 TYR A CA 1
ATOM 1258 C C . TYR A 1 163 ? -11.449 -11.619 5.761 1.00 90.69 163 TYR A C 1
ATOM 1260 O O . TYR A 1 163 ? -12.478 -11.330 6.376 1.00 90.69 163 TYR A O 1
ATOM 1268 N N . THR A 1 164 ? -11.271 -12.817 5.203 1.00 90.75 164 THR A N 1
ATOM 1269 C CA . THR A 1 164 ? -12.262 -13.903 5.308 1.00 90.75 164 THR A CA 1
ATOM 1270 C C . THR A 1 164 ? -12.463 -14.330 6.762 1.00 90.75 164 THR A C 1
ATOM 1272 O O . THR A 1 164 ? -13.598 -14.460 7.219 1.00 90.75 164 THR A O 1
ATOM 1275 N N . ARG A 1 165 ? -11.386 -14.457 7.548 1.00 91.44 165 ARG A N 1
ATOM 1276 C CA . ARG A 1 165 ? -11.470 -14.751 8.989 1.00 91.44 165 ARG A CA 1
ATOM 1277 C C . ARG A 1 165 ? -12.128 -13.627 9.784 1.00 91.44 165 ARG A C 1
ATOM 1279 O O . ARG A 1 165 ? -12.919 -13.925 10.681 1.00 91.44 165 ARG A O 1
ATOM 1286 N N . ILE A 1 166 ? -11.838 -12.362 9.467 1.00 89.25 166 ILE A N 1
ATOM 1287 C CA . ILE A 1 166 ? -12.520 -11.197 10.055 1.00 89.25 166 ILE A CA 1
ATOM 1288 C C . ILE A 1 166 ? -14.021 -11.287 9.766 1.00 89.25 166 ILE A C 1
ATOM 1290 O O . ILE A 1 166 ? -14.821 -11.219 10.698 1.00 89.25 166 ILE A O 1
ATOM 1294 N N . PHE A 1 167 ? -14.401 -11.506 8.506 1.00 86.38 167 PHE A N 1
ATOM 1295 C CA . PHE A 1 167 ? -15.796 -11.635 8.093 1.00 86.38 167 PHE A CA 1
ATOM 1296 C C . PHE A 1 167 ? -16.495 -12.787 8.820 1.00 86.38 167 PHE A C 1
ATOM 1298 O O . PHE A 1 167 ? -17.540 -12.589 9.437 1.00 86.38 167 PHE A O 1
ATOM 1305 N N . HIS A 1 168 ? -15.876 -13.966 8.839 1.00 86.75 168 HIS A N 1
ATOM 1306 C CA . HIS A 1 168 ? -16.450 -15.151 9.462 1.00 86.75 168 HIS A CA 1
ATOM 1307 C C . HIS A 1 168 ? -16.574 -15.020 10.987 1.00 86.75 168 HIS A C 1
ATOM 1309 O O . HIS A 1 168 ? -17.543 -15.490 11.577 1.00 86.75 168 HIS A O 1
ATOM 1315 N N . ASN A 1 169 ? -15.618 -14.372 11.661 1.00 85.50 169 ASN A N 1
ATOM 1316 C CA . ASN A 1 169 ? -15.722 -14.125 13.101 1.00 85.50 169 ASN A CA 1
ATOM 1317 C C . ASN A 1 169 ? -16.824 -13.102 13.414 1.00 85.50 169 ASN A C 1
ATOM 1319 O O . ASN A 1 169 ? -17.612 -13.316 14.330 1.00 85.50 169 ASN A O 1
ATOM 1323 N N . ILE A 1 170 ? -16.939 -12.033 12.618 1.00 81.75 170 ILE A N 1
ATOM 1324 C CA . ILE A 1 170 ? -18.044 -11.074 12.750 1.00 81.75 170 ILE A CA 1
ATOM 1325 C C . ILE A 1 170 ? -19.390 -11.772 12.520 1.00 81.75 170 ILE A C 1
ATOM 1327 O O . ILE A 1 170 ? -20.326 -11.540 13.283 1.00 81.75 170 ILE A O 1
ATOM 1331 N N . TRP A 1 171 ? -19.485 -12.654 11.522 1.00 81.44 171 TRP A N 1
ATOM 1332 C CA . TRP A 1 171 ? -20.713 -13.396 11.244 1.00 81.44 171 TRP A CA 1
ATOM 1333 C C . TRP A 1 171 ? -21.078 -14.362 12.379 1.00 81.44 171 TRP A C 1
ATOM 1335 O O . TRP A 1 171 ? -22.214 -14.341 12.840 1.00 81.44 171 TRP A O 1
ATOM 1345 N N . ARG A 1 172 ? -20.119 -15.113 12.931 1.00 81.75 172 ARG A N 1
ATOM 1346 C CA . ARG A 1 172 ? -20.373 -15.975 14.101 1.00 81.75 172 ARG A CA 1
ATOM 1347 C C . ARG A 1 172 ? -20.832 -15.198 15.334 1.00 81.75 172 ARG A C 1
ATOM 1349 O O . ARG A 1 172 ? -21.718 -15.642 16.053 1.00 81.75 172 ARG A O 1
ATOM 1356 N N . ARG A 1 173 ? -20.265 -14.011 15.577 1.00 77.31 173 ARG A N 1
ATOM 1357 C CA . ARG A 1 173 ? -20.732 -13.133 16.665 1.00 77.31 173 ARG A CA 1
ATOM 1358 C C . ARG A 1 173 ? -22.135 -12.593 16.401 1.00 77.31 173 ARG A C 1
ATOM 1360 O O . ARG A 1 173 ? -22.865 -12.356 17.353 1.00 77.31 173 ARG A O 1
ATOM 1367 N N . ARG A 1 174 ? -22.515 -12.399 15.135 1.00 72.44 174 ARG A N 1
ATOM 1368 C CA . ARG A 1 174 ? -23.869 -11.983 14.760 1.00 72.44 174 ARG A CA 1
ATOM 1369 C C . ARG A 1 174 ? -24.888 -13.067 15.099 1.00 72.44 174 ARG A C 1
ATOM 1371 O O . ARG A 1 174 ? -25.864 -12.732 15.753 1.00 72.44 174 ARG A O 1
ATOM 1378 N N . THR A 1 175 ? -24.672 -14.313 14.678 1.00 69.25 175 THR A N 1
ATOM 1379 C CA . THR A 1 175 ? -25.627 -15.402 14.951 1.00 69.25 175 THR A CA 1
ATOM 1380 C C . THR A 1 175 ? -25.794 -15.605 16.455 1.00 69.25 175 THR A C 1
ATOM 1382 O O . THR A 1 175 ? -26.907 -15.528 16.952 1.00 69.25 175 THR A O 1
ATOM 1385 N N . ALA A 1 176 ? -24.685 -15.645 17.202 1.00 72.50 176 ALA A N 1
ATOM 1386 C CA . ALA A 1 176 ? -24.727 -15.762 18.660 1.00 72.50 176 ALA A CA 1
ATOM 1387 C C . ALA A 1 176 ? -25.473 -14.605 19.360 1.00 72.50 176 ALA A C 1
ATOM 1389 O O . ALA A 1 176 ? -26.143 -14.823 20.359 1.00 72.50 176 ALA A O 1
ATOM 1390 N N . VAL A 1 177 ? -25.364 -13.362 18.868 1.00 69.25 177 VAL A N 1
ATOM 1391 C CA . VAL A 1 177 ? -26.046 -12.199 19.474 1.00 69.25 177 VAL A CA 1
ATOM 1392 C C . VAL A 1 177 ? -27.510 -12.085 19.036 1.00 69.25 177 VAL A C 1
ATOM 1394 O O . VAL A 1 177 ? -28.316 -11.561 19.801 1.00 69.25 177 VAL A O 1
ATOM 1397 N N . GLN A 1 178 ? -27.863 -12.553 17.834 1.00 65.69 178 GLN A N 1
ATOM 1398 C CA . GLN A 1 178 ? -29.253 -12.576 17.362 1.00 65.69 178 GLN A CA 1
ATOM 1399 C C . GLN A 1 178 ? -30.100 -13.591 18.139 1.00 65.69 178 GLN A C 1
ATOM 1401 O O . GLN A 1 178 ? -31.243 -13.280 18.449 1.00 65.69 178 GLN A O 1
ATOM 1406 N N . ASP A 1 179 ? -29.521 -14.724 18.540 1.00 63.00 179 ASP A N 1
ATOM 1407 C CA . ASP A 1 179 ? -30.222 -15.741 19.340 1.00 63.00 179 ASP A CA 1
ATOM 1408 C C . ASP A 1 179 ? -30.479 -15.287 20.794 1.00 63.00 179 ASP A C 1
ATOM 1410 O O . ASP A 1 179 ? -31.377 -15.787 21.463 1.00 63.00 179 ASP A O 1
ATOM 1414 N N . LEU A 1 180 ? -29.709 -14.308 21.289 1.00 66.19 180 LEU A N 1
ATOM 1415 C CA . LEU A 1 180 ? -29.734 -13.834 22.680 1.00 66.19 180 LEU A CA 1
ATOM 1416 C C . LEU A 1 180 ? -30.583 -12.571 22.916 1.00 66.19 180 LEU A C 1
ATOM 1418 O O . LEU A 1 180 ? -30.757 -12.179 24.071 1.00 66.19 180 LEU A O 1
ATOM 1422 N N . ARG A 1 181 ? -31.080 -11.883 21.876 1.00 60.97 181 ARG A N 1
ATOM 1423 C CA . ARG A 1 181 ? -31.796 -10.603 22.049 1.00 60.97 181 ARG A CA 1
ATOM 1424 C C . ARG A 1 181 ? -32.965 -10.404 21.087 1.00 60.97 181 ARG A C 1
ATOM 1426 O O . ARG A 1 181 ? -32.777 -10.028 19.931 1.00 60.97 181 ARG A O 1
ATOM 1433 N N . GLY A 1 182 ? -34.164 -10.519 21.660 1.00 59.97 182 GLY A N 1
ATOM 1434 C CA . GLY A 1 182 ? -35.352 -9.784 21.235 1.00 59.97 182 GLY A CA 1
ATOM 1435 C C . GLY A 1 182 ? -35.160 -8.260 21.320 1.00 59.97 182 GLY A C 1
ATOM 1436 O O . GLY A 1 182 ? -34.193 -7.749 21.889 1.00 59.97 182 GLY A O 1
ATOM 1437 N N . GLU A 1 183 ? -36.074 -7.562 20.664 1.00 66.75 183 GLU A N 1
ATOM 1438 C CA . GLU A 1 183 ? -36.018 -6.197 20.136 1.00 66.75 183 GLU A CA 1
ATOM 1439 C C . GLU A 1 183 ? -35.529 -5.084 21.087 1.00 66.75 183 GLU A C 1
ATOM 1441 O O . GLU A 1 183 ? -35.883 -5.006 22.259 1.00 66.75 183 GLU A O 1
ATOM 1446 N N . GLY A 1 184 ? -34.735 -4.150 20.543 1.00 72.12 184 GLY A N 1
ATOM 1447 C CA . GLY A 1 184 ? -34.381 -2.899 21.220 1.00 72.12 184 GLY A CA 1
ATOM 1448 C C . GLY A 1 184 ? -33.393 -2.019 20.441 1.00 72.12 184 GLY A C 1
ATOM 1449 O O . GLY A 1 184 ? -32.554 -2.508 19.679 1.00 72.12 184 GLY A O 1
ATOM 1450 N N . ALA A 1 185 ? -33.431 -0.700 20.678 1.00 72.56 185 ALA A N 1
ATOM 1451 C CA . ALA A 1 185 ? -32.561 0.299 20.032 1.00 72.56 185 ALA A CA 1
ATOM 1452 C C . ALA A 1 185 ? -31.051 -0.005 20.175 1.00 72.56 185 ALA A C 1
ATOM 1454 O O . ALA A 1 185 ? -30.251 0.283 19.280 1.00 72.56 185 ALA A O 1
ATOM 1455 N N . ALA A 1 186 ? -30.646 -0.660 21.270 1.00 73.56 186 ALA A N 1
ATOM 1456 C CA . ALA A 1 186 ? -29.271 -1.104 21.485 1.00 73.56 186 ALA A CA 1
ATOM 1457 C C . ALA A 1 186 ? -28.817 -2.164 20.462 1.00 73.56 186 ALA A C 1
ATOM 1459 O O . ALA A 1 186 ? -27.668 -2.120 20.009 1.00 73.56 186 ALA A O 1
ATOM 1460 N N . ALA A 1 187 ? -29.703 -3.080 20.055 1.00 72.94 187 ALA A N 1
ATOM 1461 C CA . ALA A 1 187 ? -29.409 -4.089 19.038 1.00 72.94 187 ALA A CA 1
ATOM 1462 C C . ALA A 1 187 ? -29.203 -3.437 17.663 1.00 72.94 187 ALA A C 1
ATOM 1464 O O . ALA A 1 187 ? -28.229 -3.739 16.969 1.00 72.94 187 ALA A O 1
ATOM 1465 N N . LEU A 1 188 ? -30.036 -2.451 17.319 1.00 75.75 188 LEU A N 1
ATOM 1466 C CA . LEU A 1 188 ? -29.910 -1.688 16.077 1.00 75.75 188 LEU A CA 1
ATOM 1467 C C . LEU A 1 188 ? -28.584 -0.906 16.012 1.00 75.75 188 LEU A C 1
ATOM 1469 O O . LEU A 1 188 ? -27.888 -0.946 14.994 1.00 75.75 188 LEU A O 1
ATOM 1473 N N . LEU A 1 189 ? -28.165 -0.269 17.113 1.00 79.19 189 LEU A N 1
ATOM 1474 C CA . LEU A 1 189 ? -26.871 0.427 17.198 1.00 79.19 189 LEU A CA 1
ATOM 1475 C C . LEU A 1 189 ? -25.670 -0.525 17.095 1.00 79.19 189 LEU A C 1
ATOM 1477 O O . LEU A 1 189 ? -24.646 -0.194 16.486 1.00 79.19 189 LEU A O 1
ATOM 1481 N N . VAL A 1 190 ? -25.763 -1.710 17.697 1.00 76.44 190 VAL A N 1
ATOM 1482 C CA . VAL A 1 190 ? -24.737 -2.757 17.600 1.00 76.44 190 VAL A CA 1
ATOM 1483 C C . VAL A 1 190 ? -24.634 -3.280 16.158 1.00 76.44 190 VAL A C 1
ATOM 1485 O O . VAL A 1 190 ? -23.536 -3.289 15.596 1.00 76.44 190 VAL A O 1
ATOM 1488 N N . MET A 1 191 ? -25.762 -3.565 15.502 1.00 74.62 191 MET A N 1
ATOM 1489 C CA . MET A 1 191 ? -25.818 -3.970 14.090 1.00 74.62 191 MET A CA 1
ATOM 1490 C C . MET A 1 191 ? -25.285 -2.900 13.134 1.00 74.62 191 MET A C 1
ATOM 1492 O O . MET A 1 191 ? -24.528 -3.206 12.208 1.00 74.62 191 MET A O 1
ATOM 1496 N N . ALA A 1 192 ? -25.602 -1.627 13.376 1.00 77.31 192 ALA A N 1
ATOM 1497 C CA . ALA A 1 192 ? -25.073 -0.521 12.587 1.00 77.31 192 ALA A CA 1
ATOM 1498 C C . ALA A 1 192 ? -23.539 -0.425 12.681 1.00 77.31 192 ALA A C 1
ATOM 1500 O O . ALA A 1 192 ? -22.873 -0.199 11.662 1.00 77.31 192 ALA A O 1
ATOM 1501 N N . ARG A 1 193 ? -22.967 -0.644 13.876 1.00 77.12 193 ARG A N 1
ATOM 1502 C CA . ARG A 1 193 ? -21.510 -0.718 14.084 1.00 77.12 193 ARG A CA 1
ATOM 1503 C C . ARG A 1 193 ? -20.895 -1.919 13.361 1.00 77.12 193 ARG A C 1
ATOM 1505 O O . ARG A 1 193 ? -19.855 -1.749 12.727 1.00 77.12 193 ARG A O 1
ATOM 1512 N N . TYR A 1 194 ? -21.547 -3.084 13.371 1.00 73.62 194 TYR A N 1
ATOM 1513 C CA . TYR A 1 194 ? -21.074 -4.266 12.638 1.00 73.62 194 TYR A CA 1
ATOM 1514 C C . TYR A 1 194 ? -21.042 -4.053 11.128 1.00 73.62 194 TYR A C 1
ATOM 1516 O O . TYR A 1 194 ? -19.989 -4.237 10.514 1.00 73.62 194 TYR A O 1
ATOM 1524 N N . LYS A 1 195 ? -22.158 -3.607 10.533 1.00 76.00 195 LYS A N 1
ATOM 1525 C CA . LYS A 1 195 ? -22.245 -3.331 9.090 1.00 76.00 195 LYS A CA 1
ATOM 1526 C C . LYS A 1 195 ? -21.145 -2.364 8.655 1.00 76.00 195 LYS A C 1
ATOM 1528 O O . LYS A 1 195 ? -20.505 -2.583 7.631 1.00 76.00 195 LYS A O 1
ATOM 1533 N N . LYS A 1 196 ? -20.869 -1.339 9.468 1.00 80.25 196 LYS A N 1
ATOM 1534 C CA . LYS A 1 196 ? -19.781 -0.392 9.210 1.00 80.25 196 LYS A CA 1
ATOM 1535 C C . LYS A 1 196 ? -18.405 -1.070 9.195 1.00 80.25 196 LYS A C 1
ATOM 1537 O O . LYS A 1 196 ? -17.640 -0.846 8.265 1.00 80.25 196 LYS A O 1
ATOM 1542 N N . THR A 1 197 ? -18.084 -1.901 10.184 1.00 77.44 197 THR A N 1
ATOM 1543 C CA . THR A 1 197 ? -16.784 -2.593 10.253 1.00 77.44 197 THR A CA 1
ATOM 1544 C C . THR A 1 197 ? -16.571 -3.557 9.084 1.00 77.44 197 THR A C 1
ATOM 1546 O O . THR A 1 197 ? -15.465 -3.615 8.543 1.00 77.44 197 THR A O 1
ATOM 1549 N N . VAL A 1 198 ? -17.620 -4.280 8.674 1.00 77.81 198 VAL A N 1
ATOM 1550 C CA . VAL A 1 198 ? -17.575 -5.212 7.535 1.00 77.81 198 VAL A CA 1
ATOM 1551 C C . VAL A 1 198 ? -17.349 -4.456 6.232 1.00 77.81 198 VAL A C 1
ATOM 1553 O O . VAL A 1 198 ? -16.376 -4.739 5.541 1.00 77.81 198 VAL A O 1
ATOM 1556 N N . ILE A 1 199 ? -18.174 -3.446 5.941 1.00 79.25 199 ILE A N 1
ATOM 1557 C CA . ILE A 1 199 ? -18.044 -2.627 4.725 1.00 79.25 199 ILE A CA 1
ATOM 1558 C C . ILE A 1 199 ? -16.659 -1.975 4.659 1.00 79.25 199 ILE A C 1
ATOM 1560 O O . ILE A 1 199 ? -15.983 -2.064 3.640 1.00 79.25 199 ILE A O 1
ATOM 1564 N N . ASN A 1 200 ? -16.184 -1.399 5.767 1.00 80.38 200 ASN A N 1
ATOM 1565 C CA . ASN A 1 200 ? -14.861 -0.778 5.821 1.00 80.38 200 ASN A CA 1
ATOM 1566 C C . ASN A 1 200 ? -13.716 -1.780 5.611 1.00 80.38 200 ASN A C 1
ATOM 1568 O O . ASN A 1 200 ? -12.637 -1.384 5.190 1.00 80.38 200 ASN A O 1
ATOM 1572 N N . SER A 1 201 ? -13.901 -3.052 5.966 1.00 80.25 201 SER A N 1
ATOM 1573 C CA . SER A 1 201 ? -12.880 -4.086 5.756 1.00 80.25 201 SER A CA 1
ATOM 1574 C C . SER A 1 201 ? -12.923 -4.640 4.331 1.00 80.25 201 SER A C 1
ATOM 1576 O O . SER A 1 201 ? -11.865 -4.876 3.760 1.00 80.25 201 SER A O 1
ATOM 1578 N N . LEU A 1 202 ? -14.119 -4.766 3.744 1.00 84.00 202 LEU A N 1
ATOM 1579 C CA . LEU A 1 202 ? -14.321 -5.171 2.351 1.00 84.00 202 LEU A CA 1
ATOM 1580 C C . LEU A 1 202 ? -13.708 -4.170 1.374 1.00 84.00 202 LEU A C 1
ATOM 1582 O O . LEU A 1 202 ? -12.973 -4.588 0.491 1.00 84.00 202 LEU A O 1
ATOM 1586 N N . TRP A 1 203 ? -13.936 -2.867 1.566 1.00 83.50 203 TRP A N 1
ATOM 1587 C CA . TRP A 1 203 ? -13.342 -1.843 0.699 1.00 83.50 203 TRP A CA 1
ATOM 1588 C C . TRP A 1 203 ? -11.816 -1.919 0.668 1.00 83.50 203 TRP A C 1
ATOM 1590 O O . TRP A 1 203 ? -11.241 -1.926 -0.412 1.00 83.50 203 TRP A O 1
ATOM 1600 N N . VAL A 1 204 ? -11.163 -2.070 1.829 1.00 83.62 204 VAL A N 1
ATOM 1601 C CA . VAL A 1 204 ? -9.694 -2.203 1.889 1.00 83.62 204 VAL A CA 1
ATOM 1602 C C . VAL A 1 204 ? -9.228 -3.420 1.089 1.00 83.62 204 VAL A C 1
ATOM 1604 O O . VAL A 1 204 ? -8.255 -3.342 0.345 1.00 83.62 204 VAL A O 1
ATOM 1607 N N . HIS A 1 205 ? -9.923 -4.548 1.243 1.00 88.19 205 HIS A N 1
ATOM 1608 C CA . HIS A 1 205 ? -9.558 -5.777 0.553 1.00 88.19 205 HIS A CA 1
ATOM 1609 C C . HIS A 1 205 ? -9.784 -5.679 -0.959 1.00 88.19 205 HIS A C 1
ATOM 1611 O O . HIS A 1 205 ? -8.911 -6.076 -1.721 1.00 88.19 205 HIS A O 1
ATOM 1617 N N . ILE A 1 206 ? -10.909 -5.105 -1.395 1.00 89.31 206 ILE A N 1
ATOM 1618 C CA . ILE A 1 206 ? -11.224 -4.896 -2.815 1.00 89.31 206 ILE A CA 1
ATOM 1619 C C . ILE A 1 206 ? -10.183 -3.986 -3.464 1.00 89.31 206 ILE A C 1
ATOM 1621 O O . ILE A 1 206 ? -9.686 -4.320 -4.537 1.00 89.31 206 ILE A O 1
ATOM 1625 N N . THR A 1 207 ? -9.811 -2.882 -2.809 1.00 89.00 207 THR A N 1
ATOM 1626 C CA . THR A 1 207 ? -8.743 -1.990 -3.280 1.00 89.00 207 THR A CA 1
ATOM 1627 C C . THR A 1 207 ? -7.436 -2.756 -3.472 1.00 89.00 207 THR A C 1
ATOM 1629 O O . THR A 1 207 ? -6.865 -2.734 -4.558 1.00 89.00 207 THR A O 1
ATOM 1632 N N . LEU A 1 208 ? -7.011 -3.516 -2.458 1.00 89.75 208 LEU A N 1
ATOM 1633 C CA . LEU A 1 208 ? -5.788 -4.314 -2.521 1.00 89.75 208 LEU A CA 1
ATOM 1634 C C . LEU A 1 208 ? -5.841 -5.366 -3.644 1.00 89.75 208 LEU A C 1
ATOM 1636 O O . LEU A 1 208 ? -4.903 -5.476 -4.428 1.00 89.75 208 LEU A O 1
ATOM 1640 N N . VAL A 1 209 ? -6.944 -6.106 -3.779 1.00 91.38 209 VAL A N 1
ATOM 1641 C CA . VAL A 1 209 ? -7.088 -7.111 -4.843 1.00 91.38 209 VAL A CA 1
ATOM 1642 C C . VAL A 1 209 ? -7.027 -6.456 -6.221 1.00 91.38 209 VAL A C 1
ATOM 1644 O O . VAL A 1 209 ? -6.255 -6.893 -7.068 1.00 91.38 209 VAL A O 1
ATOM 1647 N N . THR A 1 210 ? -7.774 -5.373 -6.422 1.00 91.00 210 THR A N 1
ATOM 1648 C CA . THR A 1 210 ? -7.859 -4.670 -7.710 1.00 91.00 210 THR A CA 1
ATOM 1649 C C . THR A 1 210 ? -6.510 -4.091 -8.136 1.00 91.00 210 THR A C 1
ATOM 1651 O O . THR A 1 210 ? -6.144 -4.188 -9.305 1.00 91.00 210 THR A O 1
ATOM 1654 N N . CYS A 1 211 ? -5.741 -3.536 -7.197 1.00 92.31 211 CYS A N 1
ATOM 1655 C CA . CYS A 1 211 ? -4.457 -2.908 -7.498 1.00 92.31 211 CYS A CA 1
ATOM 1656 C C . CYS A 1 211 ? -3.326 -3.913 -7.767 1.00 92.31 211 CYS A C 1
ATOM 1658 O O . CYS A 1 211 ? -2.466 -3.640 -8.598 1.00 92.31 211 CYS A O 1
ATOM 1660 N N . TYR A 1 212 ? -3.308 -5.070 -7.092 1.00 92.06 212 TYR A N 1
ATOM 1661 C CA . TYR A 1 212 ? -2.160 -5.990 -7.139 1.00 92.06 212 TYR A CA 1
ATOM 1662 C C . TYR A 1 212 ? -2.405 -7.290 -7.922 1.00 92.06 212 TYR A C 1
ATOM 1664 O O . TYR A 1 212 ? -1.444 -7.905 -8.388 1.00 92.06 212 TYR A O 1
ATOM 1672 N N . PHE A 1 213 ? -3.656 -7.726 -8.102 1.00 92.12 213 PHE A N 1
ATOM 1673 C CA . PHE A 1 213 ? -3.964 -8.952 -8.851 1.00 92.12 213 PHE A CA 1
ATOM 1674 C C . PHE A 1 213 ? -3.534 -8.881 -10.328 1.00 92.12 213 PHE A C 1
ATOM 1676 O O . PHE A 1 213 ? -2.888 -9.826 -10.787 1.00 92.12 213 PHE A O 1
ATOM 1683 N N . PRO A 1 214 ? -3.783 -7.779 -11.071 1.00 93.56 214 PRO A N 1
ATOM 1684 C CA . PRO A 1 214 ? -3.356 -7.676 -12.468 1.00 93.56 214 PRO A CA 1
ATOM 1685 C C . PRO A 1 214 ? -1.842 -7.831 -12.634 1.00 93.56 214 PRO A C 1
ATOM 1687 O O . PRO A 1 214 ? -1.386 -8.508 -13.552 1.00 93.56 214 PRO A O 1
ATOM 1690 N N . PHE A 1 215 ? -1.055 -7.282 -11.705 1.00 91.50 215 PHE A N 1
ATOM 1691 C CA . PHE A 1 215 ? 0.401 -7.413 -11.726 1.00 91.50 215 PHE A CA 1
ATOM 1692 C C . PHE A 1 215 ? 0.866 -8.858 -11.536 1.00 91.50 215 PHE A C 1
ATOM 1694 O O . PHE A 1 215 ? 1.766 -9.310 -12.246 1.00 91.50 215 PHE A O 1
ATOM 1701 N N . ALA A 1 216 ? 0.241 -9.595 -10.613 1.00 91.50 216 ALA A N 1
ATOM 1702 C CA . ALA A 1 216 ? 0.533 -11.011 -10.412 1.00 91.50 216 ALA A CA 1
ATOM 1703 C C . ALA A 1 216 ? 0.265 -11.818 -11.694 1.00 91.50 216 ALA A C 1
ATOM 1705 O O . ALA A 1 216 ? 1.137 -12.561 -12.139 1.00 91.50 216 ALA A O 1
ATOM 1706 N N . VAL A 1 217 ? -0.893 -11.604 -12.332 1.00 92.75 217 VAL A N 1
ATOM 1707 C CA . VAL A 1 217 ? -1.265 -12.284 -13.584 1.00 92.75 217 VAL A CA 1
ATOM 1708 C C . VAL A 1 217 ? -0.277 -11.971 -14.706 1.00 92.75 217 VAL A C 1
ATOM 1710 O O . VAL A 1 217 ? 0.237 -12.889 -15.344 1.00 92.75 217 VAL A O 1
ATOM 1713 N N . VAL A 1 218 ? 0.023 -10.691 -14.939 1.00 93.19 218 VAL A N 1
ATOM 1714 C CA . VAL A 1 218 ? 0.921 -10.279 -16.028 1.00 93.19 218 VAL A CA 1
ATOM 1715 C C . VAL A 1 218 ? 2.337 -10.807 -15.812 1.00 93.19 218 VAL A C 1
ATOM 1717 O O . VAL A 1 218 ? 2.961 -11.274 -16.760 1.00 93.19 218 VAL A O 1
ATOM 1720 N N . THR A 1 219 ? 2.820 -10.815 -14.569 1.00 90.31 219 THR A N 1
ATOM 1721 C CA . THR A 1 219 ? 4.147 -11.347 -14.235 1.00 90.31 219 THR A CA 1
ATOM 1722 C C . THR A 1 219 ? 4.214 -12.856 -14.482 1.00 90.31 219 THR A C 1
ATOM 1724 O O . THR A 1 219 ? 5.178 -13.344 -15.068 1.00 90.31 219 THR A O 1
ATOM 1727 N N . THR A 1 220 ? 3.174 -13.613 -14.120 1.00 90.38 220 THR A N 1
ATOM 1728 C CA . THR A 1 220 ? 3.094 -15.045 -14.444 1.00 90.38 220 THR A CA 1
ATOM 1729 C C . THR A 1 220 ? 3.060 -15.281 -15.954 1.00 90.38 220 THR A C 1
ATOM 1731 O O . THR A 1 220 ? 3.785 -16.138 -16.456 1.00 90.38 220 THR A O 1
ATOM 1734 N N . LEU A 1 221 ? 2.273 -14.502 -16.700 1.00 92.25 221 LEU A N 1
ATOM 1735 C CA . LEU A 1 221 ? 2.218 -14.608 -18.160 1.00 92.25 221 LEU A CA 1
ATOM 1736 C C . LEU A 1 221 ? 3.564 -14.285 -18.813 1.00 92.25 221 LEU A C 1
ATOM 1738 O O . LEU A 1 221 ? 3.967 -14.999 -19.727 1.00 92.25 221 LEU A O 1
ATOM 1742 N N . MET A 1 222 ? 4.275 -13.271 -18.317 1.00 91.44 222 MET A N 1
ATOM 1743 C CA . MET A 1 222 ? 5.619 -12.914 -18.771 1.00 91.44 222 MET A CA 1
ATOM 1744 C C . MET A 1 222 ? 6.620 -14.056 -18.551 1.00 91.44 222 MET A C 1
ATOM 1746 O O . MET A 1 222 ? 7.444 -14.321 -19.422 1.00 91.44 222 MET A O 1
ATOM 1750 N N . LEU A 1 223 ? 6.541 -14.763 -17.419 1.00 90.31 223 LEU A N 1
ATOM 1751 C CA . LEU A 1 223 ? 7.429 -15.894 -17.122 1.00 90.31 223 LEU A CA 1
ATOM 1752 C C . LEU A 1 223 ? 7.153 -17.116 -18.008 1.00 90.31 223 LEU A C 1
ATOM 1754 O O . LEU A 1 223 ? 8.089 -17.829 -18.356 1.00 90.31 223 LEU A O 1
ATOM 1758 N N . ILE A 1 224 ? 5.890 -17.350 -18.380 1.00 91.31 224 ILE A N 1
ATOM 1759 C CA . ILE A 1 224 ? 5.485 -18.503 -19.202 1.00 91.31 224 ILE A CA 1
ATOM 1760 C C . ILE A 1 224 ? 5.701 -18.230 -20.694 1.00 91.31 224 ILE A C 1
ATOM 1762 O O . ILE A 1 224 ? 6.221 -19.078 -21.412 1.00 91.31 224 ILE A O 1
ATOM 1766 N N . ARG A 1 225 ? 5.253 -17.066 -21.175 1.00 91.19 225 ARG A N 1
ATOM 1767 C CA . ARG A 1 225 ? 5.193 -16.733 -22.609 1.00 91.19 225 ARG A CA 1
ATOM 1768 C C . ARG A 1 225 ? 6.360 -15.871 -23.087 1.00 91.19 225 ARG A C 1
ATOM 1770 O O . ARG A 1 225 ? 6.487 -15.653 -24.287 1.00 91.19 225 ARG A O 1
ATOM 1777 N N . GLY A 1 226 ? 7.195 -15.380 -22.172 1.00 88.81 226 GLY A N 1
ATOM 1778 C CA . GLY A 1 226 ? 8.218 -14.385 -22.474 1.00 88.81 226 GLY A CA 1
ATOM 1779 C C . GLY A 1 226 ? 7.642 -12.976 -22.637 1.00 88.81 226 GLY A C 1
ATOM 1780 O O . GLY A 1 226 ? 6.437 -12.747 -22.526 1.00 88.81 226 GLY A O 1
ATOM 1781 N N . LEU A 1 227 ? 8.528 -12.008 -22.880 1.00 88.56 227 LEU A N 1
ATOM 1782 C CA . LEU A 1 227 ? 8.145 -10.617 -23.105 1.00 88.56 227 LEU A CA 1
ATOM 1783 C C . LEU A 1 227 ? 7.663 -10.430 -24.550 1.00 88.56 227 LEU A C 1
ATOM 1785 O O . LEU A 1 227 ? 8.370 -10.763 -25.495 1.00 88.56 227 LEU A O 1
ATOM 1789 N N . ASN A 1 228 ? 6.477 -9.851 -24.714 1.00 92.38 228 ASN A N 1
ATOM 1790 C CA . ASN A 1 228 ? 5.959 -9.374 -25.994 1.00 92.38 228 ASN A CA 1
ATOM 1791 C C . ASN A 1 228 ? 5.303 -7.997 -25.804 1.00 92.38 228 ASN A C 1
ATOM 1793 O O . ASN A 1 228 ? 5.103 -7.555 -24.669 1.00 92.38 228 ASN A O 1
ATOM 1797 N N . PHE A 1 229 ? 4.962 -7.315 -26.900 1.00 89.94 229 PHE A N 1
ATOM 1798 C CA . PHE A 1 229 ? 4.408 -5.957 -26.845 1.00 89.94 229 PHE A CA 1
ATOM 1799 C C . PHE A 1 229 ? 3.144 -5.866 -25.972 1.00 89.94 229 PHE A C 1
ATOM 1801 O O . PHE A 1 229 ? 3.012 -4.960 -25.153 1.00 89.94 229 PHE A O 1
ATOM 1808 N N . THR A 1 230 ? 2.240 -6.842 -26.077 1.00 91.94 230 THR A N 1
ATOM 1809 C CA . THR A 1 230 ? 1.002 -6.876 -25.285 1.00 91.94 230 THR A CA 1
ATOM 1810 C C . THR A 1 230 ? 1.272 -7.030 -23.786 1.00 91.94 230 THR A C 1
ATOM 1812 O O . THR A 1 230 ? 0.681 -6.312 -22.984 1.00 91.94 230 THR A O 1
ATOM 1815 N N . ILE A 1 231 ? 2.171 -7.938 -23.396 1.00 91.75 231 ILE A N 1
ATOM 1816 C CA . ILE A 1 231 ? 2.566 -8.165 -21.998 1.00 91.75 231 ILE A CA 1
ATOM 1817 C C . ILE A 1 231 ? 3.279 -6.932 -21.444 1.00 91.75 231 ILE A C 1
ATOM 1819 O O . ILE A 1 231 ? 3.004 -6.541 -20.314 1.00 91.75 231 ILE A O 1
ATOM 1823 N N . PHE A 1 232 ? 4.127 -6.282 -22.243 1.00 88.00 232 PHE A N 1
ATOM 1824 C CA . PHE A 1 232 ? 4.792 -5.038 -21.865 1.00 88.00 232 PHE A CA 1
ATOM 1825 C C . PHE A 1 232 ? 3.779 -3.925 -21.553 1.00 88.00 232 PHE A C 1
ATOM 1827 O O . PHE A 1 232 ? 3.813 -3.334 -20.473 1.00 88.00 232 PHE A O 1
ATOM 1834 N N . VAL A 1 233 ? 2.809 -3.693 -22.444 1.00 88.88 233 VAL A N 1
ATOM 1835 C CA . VAL A 1 233 ? 1.734 -2.713 -22.210 1.00 88.88 233 VAL A CA 1
ATOM 1836 C C . VAL A 1 233 ? 0.895 -3.096 -20.984 1.00 88.88 233 VAL A C 1
ATOM 1838 O O . VAL A 1 233 ? 0.601 -2.244 -20.144 1.00 88.88 233 VAL A O 1
ATOM 1841 N N . ALA A 1 234 ? 0.551 -4.376 -20.826 1.00 92.06 234 ALA A N 1
ATOM 1842 C CA . ALA A 1 234 ? -0.195 -4.858 -19.666 1.00 92.06 234 ALA A CA 1
ATOM 1843 C C . ALA A 1 234 ? 0.580 -4.668 -18.349 1.00 92.06 234 ALA A C 1
ATOM 1845 O O . ALA A 1 234 ? -0.019 -4.336 -17.327 1.00 92.06 234 ALA A O 1
ATOM 1846 N N . GLN A 1 235 ? 1.905 -4.829 -18.367 1.00 88.12 235 GLN A N 1
ATOM 1847 C CA . GLN A 1 235 ? 2.770 -4.627 -17.205 1.00 88.12 235 GLN A CA 1
ATOM 1848 C C . GLN A 1 235 ? 2.776 -3.159 -16.788 1.00 88.12 235 GLN A C 1
ATOM 1850 O O . GLN A 1 235 ? 2.651 -2.853 -15.604 1.00 88.12 235 GLN A O 1
ATOM 1855 N N . ILE A 1 236 ? 2.841 -2.250 -17.758 1.00 84.81 236 ILE A N 1
ATOM 1856 C CA . ILE A 1 236 ? 2.749 -0.814 -17.513 1.00 84.81 236 ILE A CA 1
ATOM 1857 C C . ILE A 1 236 ? 1.402 -0.450 -16.864 1.00 84.81 236 ILE A C 1
ATOM 1859 O O . ILE A 1 236 ? 1.370 0.261 -15.858 1.00 84.81 236 ILE A O 1
ATOM 1863 N N . VAL A 1 237 ? 0.288 -0.969 -17.392 1.00 89.12 237 VAL A N 1
ATOM 1864 C CA . VAL A 1 237 ? -1.047 -0.749 -16.807 1.00 89.12 237 VAL A CA 1
ATOM 1865 C C . VAL A 1 237 ? -1.122 -1.315 -15.386 1.00 89.12 237 VAL A C 1
ATOM 1867 O O . VAL A 1 237 ? -1.623 -0.647 -14.481 1.00 89.12 237 VAL A O 1
ATOM 1870 N N . ALA A 1 238 ? -0.580 -2.513 -15.159 1.00 91.88 238 ALA A N 1
ATOM 1871 C CA . ALA A 1 238 ? -0.552 -3.137 -13.841 1.00 91.88 238 ALA A CA 1
ATOM 1872 C C . ALA A 1 238 ? 0.269 -2.331 -12.818 1.00 91.88 238 ALA A C 1
ATOM 1874 O O . ALA A 1 238 ? -0.160 -2.174 -11.677 1.00 91.88 238 ALA A O 1
ATOM 1875 N N . VAL A 1 239 ? 1.411 -1.764 -13.218 1.00 87.50 239 VAL A N 1
ATOM 1876 C CA . VAL A 1 239 ? 2.213 -0.865 -12.368 1.00 87.50 239 VAL A CA 1
ATOM 1877 C C . VAL A 1 239 ? 1.459 0.437 -12.067 1.00 87.50 239 VAL A C 1
ATOM 1879 O O . VAL A 1 239 ? 1.497 0.928 -10.935 1.00 87.50 239 VAL A O 1
ATOM 1882 N N . GLY A 1 240 ? 0.712 0.971 -13.037 1.00 86.44 240 GLY A N 1
ATOM 1883 C CA . GLY A 1 240 ? -0.197 2.098 -12.815 1.00 86.44 240 GLY A CA 1
ATOM 1884 C C . GLY A 1 240 ? -1.270 1.790 -11.762 1.00 86.44 240 GLY A C 1
ATOM 1885 O O . GLY A 1 240 ? -1.486 2.589 -10.851 1.00 86.44 240 GLY A O 1
ATOM 1886 N N . LEU A 1 241 ? -1.885 0.603 -11.822 1.00 89.88 241 LEU A N 1
ATOM 1887 C CA . LEU A 1 241 ? -2.874 0.143 -10.836 1.00 89.88 241 LEU A CA 1
ATOM 1888 C C . LEU A 1 241 ? -2.279 -0.039 -9.435 1.00 89.88 241 LEU A C 1
ATOM 1890 O O . LEU A 1 241 ? -2.913 0.344 -8.452 1.00 89.88 241 LEU A O 1
ATOM 1894 N N . ILE A 1 242 ? -1.055 -0.559 -9.331 1.00 90.50 242 ILE A N 1
ATOM 1895 C CA . ILE A 1 242 ? -0.318 -0.609 -8.061 1.00 90.50 242 ILE A CA 1
ATOM 1896 C C . ILE A 1 242 ? -0.110 0.801 -7.514 1.00 90.50 242 ILE A C 1
ATOM 1898 O O . ILE A 1 242 ? -0.321 1.040 -6.329 1.00 90.50 242 ILE A O 1
ATOM 1902 N N . SER A 1 243 ? 0.272 1.744 -8.371 1.00 84.06 243 SER A N 1
ATOM 1903 C CA . SER A 1 243 ? 0.547 3.119 -7.957 1.00 84.06 243 SER A CA 1
ATOM 1904 C C . SER A 1 243 ? -0.717 3.840 -7.462 1.00 84.06 243 SER A C 1
ATOM 1906 O O . SER A 1 243 ? -0.638 4.668 -6.559 1.00 84.06 243 SER A O 1
ATOM 1908 N N . LEU A 1 244 ? -1.898 3.483 -7.981 1.00 86.12 244 LEU A N 1
ATOM 1909 C CA . LEU A 1 244 ? -3.181 3.965 -7.455 1.00 86.12 244 LEU A CA 1
ATOM 1910 C C . LEU A 1 244 ? -3.444 3.507 -6.012 1.00 86.12 244 LEU A C 1
ATOM 1912 O O . LEU A 1 244 ? -4.134 4.209 -5.275 1.00 86.12 244 LEU A O 1
ATOM 1916 N N . ASN A 1 245 ? -2.878 2.380 -5.565 1.00 87.56 245 ASN A N 1
ATOM 1917 C CA . ASN A 1 245 ? -3.050 1.916 -4.185 1.00 87.56 245 ASN A CA 1
ATOM 1918 C C . ASN A 1 245 ? -2.542 2.948 -3.163 1.00 87.56 245 ASN A C 1
ATOM 1920 O O . ASN A 1 245 ? -3.196 3.184 -2.149 1.00 87.56 245 ASN A O 1
ATOM 1924 N N . SER A 1 246 ? -1.419 3.608 -3.456 1.00 87.62 246 SER A N 1
ATOM 1925 C CA . SER A 1 246 ? -0.815 4.621 -2.580 1.00 87.62 246 SER A CA 1
ATOM 1926 C C . SER A 1 246 ? -1.672 5.888 -2.418 1.00 87.62 246 SER A C 1
ATOM 1928 O O . SER A 1 246 ? -1.572 6.556 -1.389 1.00 87.62 246 SER A O 1
ATOM 1930 N N . VAL A 1 247 ? -2.553 6.181 -3.383 1.00 86.69 247 VAL A N 1
ATOM 1931 C CA . VAL A 1 247 ? -3.590 7.232 -3.289 1.00 86.69 247 VAL A CA 1
ATOM 1932 C C . VAL A 1 247 ? -4.797 6.740 -2.486 1.00 86.69 247 VAL A C 1
ATOM 1934 O O . VAL A 1 247 ? -5.341 7.412 -1.614 1.00 86.69 247 VAL A O 1
ATOM 1937 N N . LEU A 1 248 ? -5.234 5.506 -2.736 1.00 84.38 248 LEU A N 1
ATOM 1938 C CA . LEU A 1 248 ? -6.432 4.971 -2.087 1.00 84.38 248 LEU A CA 1
ATOM 1939 C C . LEU A 1 248 ? -6.228 4.717 -0.581 1.00 84.38 248 LEU A C 1
ATOM 1941 O O . LEU A 1 248 ? -7.186 4.805 0.192 1.00 84.38 248 LEU A O 1
ATOM 1945 N N . ASN A 1 249 ? -4.993 4.451 -0.146 1.00 85.06 249 ASN A N 1
ATOM 1946 C CA . ASN A 1 249 ? -4.621 4.190 1.247 1.00 85.06 249 ASN A CA 1
ATOM 1947 C C . ASN A 1 249 ? -5.135 5.284 2.228 1.00 85.06 249 ASN A C 1
ATOM 1949 O O . ASN A 1 249 ? -5.970 4.961 3.087 1.00 85.06 249 ASN A O 1
ATOM 1953 N N . PRO A 1 250 ? -4.726 6.571 2.122 1.00 81.62 250 PRO A N 1
ATOM 1954 C CA . PRO A 1 250 ? -5.268 7.686 2.911 1.00 81.62 250 PRO A CA 1
ATOM 1955 C C . PRO A 1 250 ? -6.797 7.784 2.958 1.00 81.62 250 PRO A C 1
ATOM 1957 O O . PRO A 1 250 ? -7.372 7.945 4.041 1.00 81.62 250 PRO A O 1
ATOM 1960 N N . ILE A 1 251 ? -7.462 7.648 1.806 1.00 79.19 251 ILE A N 1
ATOM 1961 C CA . ILE A 1 251 ? -8.925 7.753 1.676 1.00 79.19 251 ILE A CA 1
ATOM 1962 C C . ILE A 1 251 ? -9.598 6.678 2.532 1.00 79.19 251 ILE A C 1
ATOM 1964 O O . ILE A 1 251 ? -10.470 6.954 3.366 1.00 79.19 251 ILE A O 1
ATOM 1968 N N . VAL A 1 252 ? -9.126 5.441 2.389 1.00 78.44 252 VAL A N 1
ATOM 1969 C CA . VAL A 1 252 ? -9.629 4.290 3.133 1.00 78.44 252 VAL A CA 1
ATOM 1970 C C . VAL A 1 252 ? -9.422 4.473 4.643 1.00 78.44 252 VAL A C 1
ATOM 1972 O O . VAL A 1 252 ? -10.318 4.145 5.432 1.00 78.44 252 VAL A O 1
ATOM 1975 N N . TYR A 1 253 ? -8.290 5.036 5.084 1.00 76.62 253 TYR A N 1
ATOM 1976 C CA . TYR A 1 253 ? -8.049 5.305 6.508 1.00 76.62 253 TYR A CA 1
ATOM 1977 C C . TYR A 1 253 ? -8.952 6.392 7.071 1.00 76.62 253 TYR A C 1
ATOM 1979 O O . TYR A 1 253 ? -9.523 6.190 8.146 1.00 76.62 253 TYR A O 1
ATOM 1987 N N . CYS A 1 254 ? -9.145 7.490 6.346 1.00 76.69 254 CYS A N 1
ATOM 1988 C CA . CYS A 1 254 ? -10.057 8.564 6.729 1.00 76.69 254 CYS A CA 1
ATOM 1989 C C . CYS A 1 254 ? -11.505 8.072 6.856 1.00 76.69 254 CYS A C 1
ATOM 1991 O O . CYS A 1 254 ? -12.217 8.461 7.785 1.00 76.69 254 CYS A O 1
ATOM 1993 N N . TRP A 1 255 ? -11.952 7.161 5.991 1.00 75.81 255 TRP A N 1
ATOM 1994 C CA . TRP A 1 255 ? -13.273 6.540 6.125 1.00 75.81 255 TRP A CA 1
ATOM 1995 C C . TRP A 1 255 ? -13.370 5.562 7.299 1.00 75.81 255 TRP A C 1
ATOM 1997 O O . TRP A 1 255 ? -14.421 5.450 7.952 1.00 75.81 255 TRP A O 1
ATOM 2007 N N . LYS A 1 256 ? -12.280 4.847 7.592 1.00 72.94 256 LYS A N 1
ATOM 2008 C CA . LYS A 1 256 ? -12.277 3.747 8.558 1.00 72.94 256 LYS A CA 1
ATOM 2009 C C . LYS A 1 256 ? -12.018 4.180 9.997 1.00 72.94 256 LYS A C 1
ATOM 2011 O O . LYS A 1 256 ? -12.723 3.707 10.891 1.00 72.94 256 LYS A O 1
ATOM 2016 N N . ILE A 1 257 ? -11.022 5.030 10.224 1.00 75.88 257 ILE A N 1
ATOM 2017 C CA . ILE A 1 257 ? -10.483 5.354 11.548 1.00 75.88 257 ILE A CA 1
ATOM 2018 C C . ILE A 1 257 ? -10.977 6.743 11.947 1.00 75.88 257 ILE A C 1
ATOM 2020 O O . 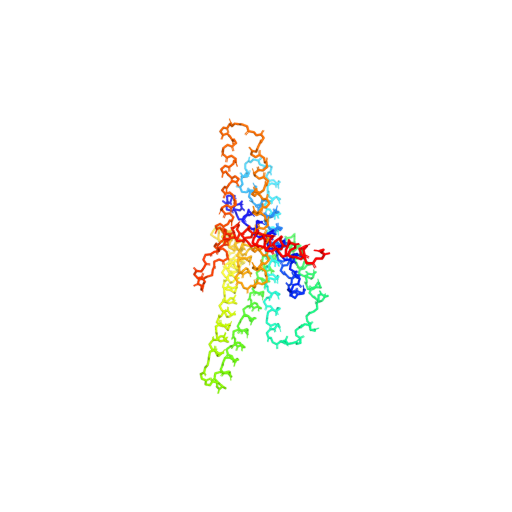ILE A 1 257 ? -10.632 7.751 11.332 1.00 75.88 257 ILE A O 1
ATOM 2024 N N . LYS A 1 258 ? -11.832 6.797 12.974 1.00 78.25 258 LYS A N 1
ATOM 2025 C CA . LYS A 1 258 ? -12.474 8.051 13.391 1.00 78.25 258 LYS A CA 1
ATOM 2026 C C . LYS A 1 258 ? -11.459 9.045 13.945 1.00 78.25 258 LYS A C 1
ATOM 2028 O O . LYS A 1 258 ? -11.627 10.236 13.712 1.00 78.25 258 LYS A O 1
ATOM 2033 N N . GLU A 1 259 ? -10.459 8.537 14.653 1.00 80.44 259 GLU A N 1
ATOM 2034 C CA . GLU A 1 259 ? -9.371 9.271 15.291 1.00 80.44 259 GLU A CA 1
ATOM 2035 C C . GLU A 1 259 ? -8.540 9.981 14.216 1.00 80.44 259 GLU A C 1
ATOM 2037 O O . GLU A 1 259 ? -8.525 11.205 14.170 1.00 80.44 259 GLU A O 1
ATOM 2042 N N . VAL A 1 260 ? -8.026 9.230 13.232 1.00 79.19 260 VAL A N 1
ATOM 2043 C CA . VAL A 1 260 ? -7.314 9.785 12.064 1.00 79.19 260 VAL A CA 1
ATOM 2044 C C . VAL A 1 260 ? -8.172 10.817 11.338 1.00 79.19 260 VAL A C 1
ATOM 2046 O O . VAL A 1 260 ? -7.716 11.918 11.063 1.00 79.19 260 VAL A O 1
ATOM 2049 N N . ARG A 1 261 ? -9.445 10.509 11.076 1.00 82.88 261 ARG A N 1
ATOM 2050 C CA . ARG A 1 261 ? -10.360 11.444 10.412 1.00 82.88 261 ARG A CA 1
ATOM 2051 C C . ARG A 1 261 ? -10.540 12.756 11.184 1.00 82.88 261 ARG A C 1
ATOM 2053 O O . ARG A 1 261 ? -10.703 13.806 10.565 1.00 82.88 261 ARG A O 1
ATOM 2060 N N . LYS A 1 262 ? -10.584 12.699 12.517 1.00 82.00 262 LYS A N 1
ATOM 2061 C CA . LYS A 1 262 ? -10.719 13.879 13.380 1.00 82.00 262 LYS A CA 1
ATOM 2062 C C . LYS A 1 262 ? -9.452 14.728 13.304 1.00 82.00 262 LYS A C 1
ATOM 2064 O O . LYS A 1 262 ? -9.547 15.912 13.006 1.00 82.00 262 LYS A O 1
ATOM 2069 N N . GLU A 1 263 ? -8.294 14.099 13.454 1.00 84.19 263 GLU A N 1
ATOM 2070 C CA . GLU A 1 263 ? -6.993 14.770 13.378 1.00 84.19 263 GLU A CA 1
ATOM 2071 C C . GLU A 1 263 ? -6.741 15.381 11.993 1.00 84.19 263 GLU A C 1
ATOM 2073 O O . GLU A 1 263 ? -6.235 16.497 11.885 1.00 84.19 263 GLU A O 1
ATOM 2078 N N . VAL A 1 264 ? -7.165 14.710 10.916 1.00 81.31 264 VAL A N 1
ATOM 2079 C CA . VAL A 1 264 ? -7.113 15.255 9.551 1.00 81.31 264 VAL A CA 1
ATOM 2080 C C . VAL A 1 264 ? -7.983 16.508 9.435 1.00 81.31 264 VAL A C 1
ATOM 2082 O O . VAL A 1 264 ? -7.507 17.536 8.960 1.00 81.31 264 VAL A O 1
ATOM 2085 N N . LYS A 1 265 ? -9.233 16.472 9.923 1.00 78.31 265 LYS A N 1
ATOM 2086 C CA . LYS A 1 265 ? -10.120 17.649 9.928 1.00 78.31 265 LYS A CA 1
ATOM 2087 C C . LYS A 1 265 ? -9.517 18.825 10.691 1.00 78.31 265 LYS A C 1
ATOM 2089 O O . LYS A 1 265 ? -9.558 19.949 10.197 1.00 78.31 265 LYS A O 1
ATOM 2094 N N . GLU A 1 266 ? -8.958 18.577 11.871 1.00 80.00 266 GLU A N 1
ATOM 2095 C CA . GLU A 1 266 ? -8.310 19.613 12.681 1.00 80.00 266 GLU A CA 1
ATOM 2096 C C . GLU A 1 266 ? -7.057 20.170 11.995 1.00 80.00 266 GLU A C 1
ATOM 2098 O O . GLU A 1 266 ? -6.879 21.386 11.930 1.00 80.00 266 GLU A O 1
ATOM 2103 N N . THR A 1 267 ? -6.225 19.305 11.410 1.00 78.62 267 THR A N 1
ATOM 2104 C CA . THR A 1 267 ? -5.034 19.710 10.645 1.00 78.62 267 THR A CA 1
ATOM 2105 C C . THR A 1 267 ? -5.399 20.629 9.487 1.00 78.62 267 THR A C 1
ATOM 2107 O O . THR A 1 267 ? -4.788 21.684 9.326 1.00 78.62 267 THR A O 1
ATOM 2110 N N . ILE A 1 268 ? -6.437 20.283 8.729 1.00 76.50 268 ILE A N 1
ATOM 2111 C CA . ILE A 1 268 ? -6.904 21.089 7.597 1.00 76.50 268 ILE A CA 1
ATOM 2112 C C . ILE A 1 268 ? -7.514 22.397 8.074 1.00 76.50 268 ILE A C 1
ATOM 2114 O O . ILE A 1 268 ? -7.193 23.444 7.530 1.00 76.50 268 ILE A O 1
ATOM 2118 N N . THR A 1 269 ? -8.334 22.365 9.125 1.00 75.31 269 THR A N 1
ATOM 2119 C CA . THR A 1 269 ? -8.944 23.581 9.685 1.00 75.31 269 THR A CA 1
ATOM 2120 C C . THR A 1 269 ? -7.868 24.576 10.119 1.00 75.31 269 THR A C 1
ATOM 2122 O O . THR A 1 269 ? -7.956 25.757 9.796 1.00 75.31 269 THR A O 1
ATOM 2125 N N . GLN A 1 270 ? -6.809 24.105 10.783 1.00 75.50 270 GLN A N 1
ATOM 2126 C CA . GLN A 1 270 ? -5.678 24.951 11.170 1.00 75.50 270 GLN A CA 1
ATOM 2127 C C . GLN A 1 270 ? -4.878 25.456 9.966 1.00 75.50 270 GLN A C 1
ATOM 2129 O O . GLN A 1 270 ? -4.445 26.607 9.967 1.00 75.50 270 GLN A O 1
ATOM 2134 N N . PHE A 1 271 ? -4.675 24.617 8.948 1.00 75.50 271 PHE A N 1
ATOM 2135 C CA . PHE A 1 271 ? -3.984 25.008 7.722 1.00 75.50 271 PHE A CA 1
ATOM 2136 C C . PHE A 1 271 ? -4.768 26.093 6.974 1.00 75.50 271 PHE A C 1
ATOM 2138 O O . PHE A 1 271 ? -4.220 27.154 6.696 1.00 75.50 271 PHE A O 1
ATOM 2145 N N . CYS A 1 272 ? -6.068 25.888 6.752 1.00 71.31 272 CYS A N 1
ATOM 2146 C CA . CYS A 1 272 ? -6.963 26.876 6.153 1.00 71.31 272 CYS A CA 1
ATOM 2147 C C . CYS A 1 272 ? -7.025 28.169 6.976 1.00 71.31 272 CYS A C 1
ATOM 2149 O O . CYS A 1 272 ? -6.963 29.246 6.396 1.00 71.31 272 CYS A O 1
ATOM 2151 N N . ALA A 1 273 ? -7.088 28.086 8.311 1.00 68.44 273 ALA A N 1
ATOM 2152 C CA . ALA A 1 273 ? -7.082 29.265 9.176 1.00 68.44 273 ALA A CA 1
ATOM 2153 C C . ALA A 1 273 ? -5.770 30.059 9.064 1.00 68.44 273 ALA A C 1
ATOM 2155 O O . ALA A 1 273 ? -5.806 31.280 8.941 1.00 68.44 273 ALA A O 1
ATOM 2156 N N . ARG A 1 274 ? -4.610 29.385 9.043 1.00 68.56 274 ARG A N 1
ATOM 2157 C CA . ARG A 1 274 ? -3.307 30.042 8.843 1.00 68.56 274 ARG A CA 1
ATOM 2158 C C . ARG A 1 274 ? -3.184 30.669 7.457 1.00 68.56 274 ARG A C 1
ATOM 2160 O O . ARG A 1 274 ? -2.752 31.809 7.367 1.00 68.56 274 ARG A O 1
ATOM 2167 N N . PHE A 1 275 ? -3.604 29.973 6.400 1.00 62.69 275 PHE A N 1
ATOM 2168 C CA . PHE A 1 275 ? -3.599 30.523 5.040 1.00 62.69 275 PHE A CA 1
ATOM 2169 C C . PHE A 1 275 ? -4.531 31.727 4.899 1.00 62.69 275 PHE A C 1
ATOM 2171 O O . PHE A 1 275 ? -4.148 32.717 4.284 1.00 62.69 275 PHE A O 1
ATOM 2178 N N . TYR A 1 276 ? -5.718 31.672 5.508 1.00 54.47 276 TYR A N 1
ATOM 2179 C CA . TYR A 1 276 ? -6.655 32.793 5.523 1.00 54.47 276 TYR A CA 1
ATOM 2180 C C . TYR A 1 276 ? -6.064 34.014 6.243 1.00 54.47 276 TYR A C 1
ATOM 2182 O O . TYR A 1 276 ? -6.167 35.124 5.734 1.00 54.47 276 TYR A O 1
ATOM 2190 N N . VAL A 1 277 ? -5.388 33.815 7.382 1.00 55.62 277 VAL A N 1
ATOM 2191 C CA . VAL A 1 277 ? -4.715 34.895 8.129 1.00 55.62 277 VAL A CA 1
ATOM 2192 C C . VAL A 1 277 ? -3.541 35.490 7.343 1.00 55.62 277 VAL A C 1
ATOM 2194 O O . VAL A 1 277 ? -3.461 36.711 7.237 1.00 55.62 277 VAL A O 1
ATOM 2197 N N . VAL A 1 278 ? -2.684 34.655 6.743 1.00 56.81 278 VAL A N 1
ATOM 2198 C CA . VAL A 1 278 ? -1.531 35.104 5.935 1.00 56.81 278 VAL A CA 1
ATOM 2199 C C . VAL A 1 278 ? -1.999 35.865 4.693 1.00 56.81 278 VAL A C 1
ATOM 2201 O O . VAL A 1 278 ? -1.580 36.996 4.476 1.00 56.81 278 VAL A O 1
ATOM 2204 N N . SER A 1 279 ? -2.973 35.322 3.951 1.00 51.78 279 SER A N 1
ATOM 2205 C CA . SER A 1 279 ? -3.561 36.019 2.797 1.00 51.78 279 SER A CA 1
ATOM 2206 C C . SER A 1 279 ? -4.164 37.374 3.185 1.00 51.78 279 SER A C 1
ATOM 2208 O O . SER A 1 279 ? -4.075 38.319 2.414 1.00 51.78 279 SER A O 1
ATOM 2210 N N . PHE A 1 280 ? -4.750 37.516 4.378 1.00 47.84 280 PHE A N 1
ATOM 2211 C CA . PHE A 1 280 ? -5.330 38.789 4.829 1.00 47.84 280 PHE A CA 1
ATOM 2212 C C . PHE A 1 280 ? -4.290 39.798 5.360 1.00 47.84 280 PHE A C 1
ATOM 2214 O O . PHE A 1 280 ? -4.564 41.000 5.406 1.00 47.84 280 PHE A O 1
ATOM 2221 N N . GLN A 1 281 ? -3.108 39.340 5.784 1.00 48.09 281 GLN A N 1
ATOM 2222 C CA . GLN A 1 281 ? -1.987 40.212 6.155 1.00 48.09 281 GLN A CA 1
ATOM 2223 C C . GLN A 1 281 ? -1.240 40.734 4.923 1.00 48.09 281 GLN A C 1
ATOM 2225 O O . GLN A 1 281 ? -0.980 41.934 4.865 1.00 48.09 281 GLN A O 1
ATOM 2230 N N . ASP A 1 282 ? -1.008 39.891 3.914 1.00 46.22 282 ASP A N 1
ATOM 2231 C CA . ASP A 1 282 ? -0.285 40.279 2.693 1.00 46.22 282 ASP A CA 1
ATOM 2232 C C . ASP A 1 282 ? -1.111 41.191 1.764 1.00 46.22 282 ASP A C 1
ATOM 2234 O O . ASP A 1 282 ? -0.565 42.061 1.088 1.00 46.22 282 ASP A O 1
ATOM 2238 N N . ILE A 1 283 ? -2.448 41.081 1.776 1.00 45.62 283 ILE A N 1
ATOM 2239 C CA . ILE A 1 283 ? -3.342 41.937 0.966 1.00 45.62 283 ILE A CA 1
ATOM 2240 C C . ILE A 1 283 ? -3.349 43.406 1.435 1.00 45.62 283 ILE A C 1
ATOM 2242 O O . ILE A 1 283 ? -3.707 44.292 0.663 1.00 45.62 283 ILE A O 1
ATOM 2246 N N . ARG A 1 284 ? -2.933 43.708 2.673 1.00 43.09 284 ARG A N 1
ATOM 2247 C CA . ARG A 1 284 ? -2.925 45.093 3.186 1.00 43.09 284 ARG A CA 1
ATOM 2248 C C . ARG A 1 284 ? -1.749 45.949 2.703 1.00 43.09 284 ARG A C 1
ATOM 2250 O O . ARG A 1 284 ? -1.747 47.139 2.999 1.00 43.09 284 ARG A O 1
ATOM 2257 N N . TYR A 1 285 ? -0.798 45.385 1.954 1.00 43.41 285 TYR A N 1
ATOM 2258 C CA . TYR A 1 285 ? 0.443 46.078 1.584 1.00 43.41 285 TYR A CA 1
ATOM 2259 C C . TYR A 1 285 ? 0.718 46.223 0.078 1.00 43.41 285 TYR A C 1
ATOM 2261 O O . TYR A 1 285 ? 1.752 46.787 -0.268 1.00 43.41 285 TYR A O 1
ATOM 2269 N N . PHE A 1 286 ? -0.161 45.784 -0.835 1.00 39.88 286 PHE A N 1
ATOM 2270 C CA . PHE A 1 286 ? 0.170 45.803 -2.272 1.00 39.88 286 PHE A CA 1
ATOM 2271 C C . PHE A 1 286 ? -1.005 46.185 -3.194 1.00 39.88 286 PHE A C 1
ATOM 2273 O O . PHE A 1 286 ? -2.091 45.615 -3.102 1.00 39.88 286 PHE A O 1
ATOM 2280 N N . SER A 1 287 ? -0.767 47.152 -4.094 1.00 33.53 287 SER A N 1
ATOM 2281 C CA . SER A 1 287 ? -1.680 47.596 -5.171 1.00 33.53 287 SER A CA 1
ATOM 2282 C C . SER A 1 287 ? -1.488 46.763 -6.469 1.00 33.53 287 SER A C 1
ATOM 2284 O O . SER A 1 287 ? -0.524 45.997 -6.534 1.00 33.53 287 SER A O 1
ATOM 2286 N N . PRO A 1 288 ? -2.397 46.818 -7.470 1.00 46.91 288 PRO A N 1
ATOM 2287 C CA . PRO A 1 288 ? -2.753 45.656 -8.290 1.00 46.91 288 PRO A CA 1
ATOM 2288 C C . PRO A 1 288 ? -2.024 45.546 -9.643 1.00 46.91 288 PRO A C 1
ATOM 2290 O O . PRO A 1 288 ? -1.968 46.500 -10.407 1.00 46.91 288 PRO A O 1
ATOM 2293 N N . GLU A 1 289 ? -1.605 44.325 -9.989 1.00 45.16 289 GLU A N 1
ATOM 2294 C CA . GLU A 1 289 ? -1.215 43.886 -11.343 1.00 45.16 289 GLU A CA 1
ATOM 2295 C C . GLU A 1 289 ? -1.916 42.536 -11.656 1.00 45.16 289 GLU A C 1
ATOM 2297 O O . GLU A 1 289 ? -2.180 41.747 -10.735 1.00 45.16 289 GLU A O 1
ATOM 2302 N N . PRO A 1 290 ? -2.218 42.205 -12.930 1.00 47.47 290 PRO A N 1
ATOM 2303 C CA . PRO A 1 290 ? -3.035 41.047 -13.315 1.00 47.47 290 PRO A CA 1
ATOM 2304 C C . PRO A 1 290 ? -2.376 39.690 -13.010 1.00 47.47 290 PRO A C 1
ATOM 2306 O O . PRO A 1 290 ? -3.073 38.693 -12.810 1.00 47.47 290 PRO A O 1
ATOM 2309 N N . PHE A 1 291 ? -1.048 39.640 -12.873 1.00 35.47 291 PHE A N 1
ATOM 2310 C CA . PHE A 1 291 ? -0.324 38.436 -12.444 1.00 35.47 291 PHE A CA 1
ATOM 2311 C C . PHE A 1 291 ? -0.597 38.093 -10.966 1.00 35.47 291 PHE A C 1
ATOM 2313 O O . PHE A 1 291 ? -0.736 36.926 -10.597 1.00 35.47 291 PHE A O 1
ATOM 2320 N N . ILE A 1 292 ? -0.781 39.114 -10.119 1.00 46.28 292 ILE A N 1
ATOM 2321 C CA . ILE A 1 292 ? -1.143 38.949 -8.706 1.00 46.28 292 ILE A CA 1
ATOM 2322 C C . ILE A 1 292 ? -2.599 38.499 -8.585 1.00 46.28 292 ILE A C 1
ATOM 2324 O O . ILE A 1 292 ? -2.895 37.681 -7.718 1.00 46.28 292 ILE A O 1
ATOM 2328 N N . ALA A 1 293 ? -3.497 38.949 -9.470 1.00 45.84 293 ALA A N 1
ATOM 2329 C CA . ALA A 1 293 ? -4.884 38.480 -9.525 1.00 45.84 293 ALA A CA 1
ATOM 2330 C C . ALA A 1 293 ? -4.975 36.983 -9.869 1.00 45.84 293 ALA A C 1
ATOM 2332 O O . ALA A 1 293 ? -5.759 36.261 -9.256 1.00 45.84 293 ALA A O 1
ATOM 2333 N N . LEU A 1 294 ? -4.127 36.491 -10.781 1.00 40.16 294 LEU A N 1
ATOM 2334 C CA . LEU A 1 294 ? -4.044 35.066 -11.108 1.00 40.16 294 LEU A CA 1
ATOM 2335 C C . LEU A 1 294 ? -3.438 34.255 -9.952 1.00 40.16 294 LEU A C 1
ATOM 2337 O O . LEU A 1 294 ? -3.986 33.219 -9.587 1.00 40.16 294 LEU A O 1
ATOM 2341 N N . CYS A 1 295 ? -2.374 34.747 -9.307 1.00 33.84 295 CYS A N 1
ATOM 2342 C CA . CYS A 1 295 ? -1.778 34.108 -8.129 1.00 33.84 295 CYS A CA 1
ATOM 2343 C C . CYS A 1 295 ? -2.700 34.134 -6.900 1.00 33.84 295 CYS A C 1
ATOM 2345 O O . CYS A 1 295 ? -2.765 33.142 -6.182 1.00 33.84 295 CYS A O 1
ATOM 2347 N N . THR A 1 296 ? -3.468 35.204 -6.670 1.00 43.03 296 THR A N 1
ATOM 2348 C CA . THR A 1 296 ? -4.484 35.262 -5.602 1.00 43.03 296 THR A CA 1
ATOM 2349 C C . THR A 1 296 ? -5.728 34.460 -5.948 1.00 43.03 296 THR A C 1
ATOM 2351 O O . THR A 1 296 ? -6.311 33.873 -5.045 1.00 43.03 296 THR A O 1
ATOM 2354 N N . ALA A 1 297 ? -6.132 34.359 -7.215 1.00 46.53 297 ALA A N 1
ATOM 2355 C CA . ALA A 1 297 ? -7.179 33.433 -7.640 1.00 46.53 297 ALA A CA 1
ATOM 2356 C C . ALA A 1 297 ? -6.725 31.978 -7.460 1.00 46.53 297 ALA A C 1
ATOM 2358 O O . ALA A 1 297 ? -7.471 31.174 -6.907 1.00 46.53 297 ALA A O 1
ATOM 2359 N N . CYS A 1 298 ? -5.477 31.658 -7.812 1.00 38.81 298 CYS A N 1
ATOM 2360 C CA . CYS A 1 298 ? -4.881 30.338 -7.626 1.00 38.81 298 CYS A CA 1
ATOM 2361 C C . CYS A 1 298 ? -4.723 30.011 -6.127 1.00 38.81 298 CYS A C 1
ATOM 2363 O O . CYS A 1 298 ? -5.204 28.977 -5.677 1.00 38.81 298 CYS A O 1
ATOM 2365 N N . ALA A 1 299 ? -4.207 30.939 -5.314 1.00 42.09 299 ALA A N 1
ATOM 2366 C CA . ALA A 1 299 ? -4.080 30.807 -3.858 1.00 42.09 299 ALA A CA 1
ATOM 2367 C C . ALA A 1 299 ? -5.426 30.815 -3.113 1.00 42.09 299 ALA A C 1
ATOM 2369 O O . ALA A 1 299 ? -5.535 30.193 -2.060 1.00 42.09 299 ALA A O 1
ATOM 2370 N N . LYS A 1 300 ? -6.469 31.462 -3.654 1.00 47.62 300 LYS A N 1
ATOM 2371 C CA . LYS A 1 300 ? -7.852 31.329 -3.170 1.00 47.62 300 LYS A CA 1
ATOM 2372 C C . LYS A 1 300 ? -8.447 29.988 -3.585 1.00 47.62 300 LYS A C 1
ATOM 2374 O O . LYS A 1 300 ? -9.124 29.376 -2.775 1.00 47.62 300 LYS A O 1
ATOM 2379 N N . SER A 1 301 ? -8.189 29.505 -4.801 1.00 50.31 301 SER A N 1
ATOM 2380 C CA . SER A 1 301 ? -8.751 28.255 -5.335 1.00 50.31 301 SER A CA 1
ATOM 2381 C C . SER A 1 301 ? -8.089 26.989 -4.789 1.00 50.31 301 SER A C 1
ATOM 2383 O O . SER A 1 301 ? -8.775 25.989 -4.614 1.00 50.31 301 SER A O 1
ATOM 2385 N N . LEU A 1 302 ? -6.802 27.028 -4.436 1.00 45.78 302 LEU A N 1
ATOM 2386 C CA . LEU A 1 302 ? -6.058 25.903 -3.871 1.00 45.78 302 LEU A CA 1
ATOM 2387 C C . LEU A 1 302 ? -6.678 25.372 -2.561 1.00 45.78 302 LEU A C 1
ATOM 2389 O O . LEU A 1 302 ? -6.906 24.165 -2.476 1.00 45.78 302 LEU A O 1
ATOM 2393 N N . PRO A 1 303 ? -7.048 26.208 -1.565 1.00 52.47 303 PRO A N 1
ATOM 2394 C CA . PRO A 1 303 ? -7.794 25.737 -0.411 1.00 52.47 303 PRO A CA 1
ATOM 2395 C C . PRO A 1 303 ? -9.191 25.250 -0.797 1.00 52.47 303 PRO A C 1
ATOM 2397 O O . PRO A 1 303 ? -9.615 24.268 -0.213 1.00 52.47 303 PRO A O 1
ATOM 2400 N N . TYR A 1 304 ? -9.890 25.815 -1.792 1.00 45.19 304 TYR A N 1
ATOM 2401 C CA . TYR A 1 304 ? -11.181 25.260 -2.238 1.00 45.19 304 TYR A CA 1
ATOM 2402 C C . TYR A 1 304 ? -11.044 23.896 -2.922 1.00 45.19 304 TYR A C 1
ATOM 2404 O O . TYR A 1 304 ? -11.877 23.031 -2.681 1.00 45.19 304 TYR A O 1
ATOM 2412 N N . LEU A 1 305 ? -9.996 23.665 -3.716 1.00 49.56 305 LEU A N 1
ATOM 2413 C CA . LEU A 1 305 ? -9.731 22.393 -4.392 1.00 49.56 305 LEU A CA 1
ATOM 2414 C C . LEU A 1 305 ? -9.312 21.318 -3.382 1.00 49.56 305 LEU A C 1
ATOM 2416 O O . LEU A 1 305 ? -9.846 20.210 -3.400 1.00 49.56 305 LEU A O 1
ATOM 2420 N N . ILE A 1 306 ? -8.437 21.681 -2.435 1.00 52.66 306 ILE A N 1
ATOM 2421 C CA . ILE A 1 306 ? -8.079 20.842 -1.287 1.00 52.66 306 ILE A CA 1
ATOM 2422 C C . ILE A 1 306 ? -9.329 20.567 -0.450 1.00 52.66 306 ILE A C 1
ATOM 2424 O O . ILE A 1 306 ? -9.587 19.415 -0.139 1.00 52.66 306 ILE A O 1
ATOM 2428 N N . ILE A 1 307 ? -10.153 21.571 -0.137 1.00 51.44 307 ILE A N 1
ATOM 2429 C CA . ILE A 1 307 ? -11.402 21.404 0.620 1.00 51.44 307 ILE A CA 1
ATOM 2430 C C . ILE A 1 307 ? -12.402 20.541 -0.145 1.00 51.44 307 ILE A C 1
ATOM 2432 O O . ILE A 1 307 ? -13.071 19.747 0.499 1.00 51.44 307 ILE A O 1
ATOM 2436 N N . TYR A 1 308 ? -12.531 20.645 -1.468 1.00 50.94 308 TYR A N 1
ATOM 2437 C CA . TYR A 1 308 ? -13.479 19.852 -2.259 1.00 50.94 308 TYR A CA 1
ATOM 2438 C C . TYR A 1 308 ? -13.036 18.389 -2.344 1.00 50.94 308 TYR A C 1
ATOM 2440 O O . TYR A 1 308 ? -13.816 17.483 -2.058 1.00 50.94 308 TYR A O 1
ATOM 2448 N N . TYR A 1 309 ? -11.753 18.159 -2.622 1.00 49.88 309 TYR A N 1
ATOM 2449 C CA . TYR A 1 309 ? -11.141 16.834 -2.674 1.00 49.88 309 TYR A CA 1
ATOM 2450 C C . TYR A 1 309 ? -11.110 16.157 -1.293 1.00 49.88 309 TYR A C 1
ATOM 2452 O O . TYR A 1 309 ? -11.437 14.982 -1.142 1.00 49.88 309 TYR A O 1
ATOM 2460 N N . VAL A 1 310 ? -10.835 16.924 -0.237 1.00 52.00 310 VAL A N 1
ATOM 2461 C CA . VAL A 1 310 ? -10.936 16.481 1.159 1.00 52.00 310 VAL A CA 1
ATOM 2462 C C . VAL A 1 310 ? -12.390 16.295 1.572 1.00 52.00 310 VAL A C 1
ATOM 2464 O O . VAL A 1 310 ? -12.693 15.373 2.320 1.00 52.00 310 VAL A O 1
ATOM 2467 N N . SER A 1 311 ? -13.313 17.143 1.122 1.00 47.41 311 SER A N 1
ATOM 2468 C CA . SER A 1 311 ? -14.740 16.974 1.401 1.00 47.41 311 SER A CA 1
ATOM 2469 C C . SER A 1 311 ? -15.227 15.687 0.773 1.00 47.41 311 SER A C 1
ATOM 2471 O O . SER A 1 311 ? -15.925 14.962 1.460 1.00 47.41 311 SER A O 1
ATOM 2473 N N . PHE A 1 312 ? -14.775 15.343 -0.434 1.00 54.44 312 PHE A N 1
ATOM 2474 C CA . PHE A 1 312 ? -14.981 14.039 -1.060 1.00 54.44 312 PHE A CA 1
ATOM 2475 C C . PHE A 1 312 ? -14.334 12.895 -0.253 1.00 54.44 312 PHE A C 1
ATOM 2477 O O . PHE A 1 312 ? -15.018 11.931 0.089 1.00 54.44 312 PHE A O 1
ATOM 2484 N N . MET A 1 313 ? -13.072 13.030 0.179 1.00 50.28 313 MET A N 1
ATOM 2485 C CA . MET A 1 313 ? -12.419 12.055 1.072 1.00 50.28 313 MET A CA 1
ATOM 2486 C C . MET A 1 313 ? -13.124 11.870 2.421 1.00 50.28 313 MET A C 1
ATOM 2488 O O . MET A 1 313 ? -13.089 10.797 3.017 1.00 50.28 313 MET A O 1
ATOM 2492 N N . LEU A 1 314 ? -13.718 12.926 2.969 1.00 48.56 314 LEU A N 1
ATOM 2493 C CA . LEU A 1 314 ? -14.379 12.929 4.272 1.00 48.56 314 LEU A CA 1
ATOM 2494 C C . LEU A 1 314 ? -15.892 12.711 4.155 1.00 48.56 314 LEU A C 1
ATOM 2496 O O . LEU A 1 314 ? -16.558 12.552 5.189 1.00 48.56 314 LEU A O 1
ATOM 2500 N N . TRP A 1 315 ? -16.425 12.692 2.930 1.00 43.47 315 TRP A N 1
ATOM 2501 C CA . TRP A 1 315 ? -17.833 12.495 2.632 1.00 43.47 315 TRP A CA 1
ATOM 2502 C C . TRP A 1 315 ? -18.218 11.071 3.010 1.00 43.47 315 TRP A C 1
ATOM 2504 O O . TRP A 1 315 ? -17.554 10.094 2.669 1.00 43.47 315 TRP A O 1
ATOM 2514 N N . SER A 1 316 ? -19.288 10.954 3.789 1.00 37.41 316 SER A N 1
ATOM 2515 C CA . SER A 1 316 ? -19.837 9.673 4.204 1.00 37.41 316 SER A CA 1
ATOM 2516 C C . SER A 1 316 ? -21.306 9.652 3.799 1.00 37.41 316 SER A C 1
ATOM 2518 O O . SER A 1 316 ? -22.054 10.487 4.310 1.00 37.41 316 SER A O 1
ATOM 2520 N N . PRO A 1 317 ? -21.758 8.687 2.977 1.00 36.91 317 PRO A N 1
ATOM 2521 C CA . PRO A 1 317 ? -23.132 8.636 2.455 1.00 36.91 317 PRO A CA 1
ATOM 2522 C C . PRO A 1 317 ? -24.232 8.403 3.515 1.00 36.91 317 PRO A C 1
ATOM 2524 O O . PRO A 1 317 ? -25.374 8.118 3.184 1.00 36.91 317 PRO A O 1
ATOM 2527 N N . ARG A 1 318 ? -23.911 8.496 4.813 1.00 38.34 318 ARG A N 1
ATOM 2528 C CA . ARG A 1 318 ? -24.846 8.361 5.946 1.00 38.34 318 ARG A CA 1
ATOM 2529 C C . ARG A 1 318 ? -25.002 9.626 6.789 1.00 38.34 318 ARG A C 1
ATOM 2531 O O . ARG A 1 318 ? -25.674 9.571 7.813 1.00 38.34 318 ARG A O 1
ATOM 2538 N N . ASN A 1 319 ? -24.364 10.734 6.416 1.00 36.59 319 ASN A N 1
ATOM 2539 C CA . ASN A 1 319 ? -24.404 11.969 7.191 1.00 36.59 319 ASN A CA 1
ATOM 2540 C C . ASN A 1 319 ? -24.742 13.137 6.253 1.00 36.59 319 ASN A C 1
ATOM 2542 O O . ASN A 1 319 ? -23.842 13.733 5.675 1.00 36.59 319 ASN A O 1
ATOM 2546 N N . ASN A 1 320 ? -26.030 13.472 6.118 1.00 30.11 320 ASN A N 1
ATOM 2547 C CA . ASN A 1 320 ? -26.525 14.601 5.306 1.00 30.11 320 ASN A CA 1
ATOM 2548 C C . ASN A 1 320 ? -26.113 15.991 5.828 1.00 30.11 320 ASN A C 1
ATOM 2550 O O . ASN A 1 320 ? -26.529 17.007 5.282 1.00 30.11 320 ASN A O 1
ATOM 2554 N N . ASN A 1 321 ? -25.264 16.061 6.853 1.00 34.69 321 ASN A N 1
ATOM 2555 C CA . ASN A 1 321 ? -24.672 17.317 7.277 1.00 34.69 321 ASN A CA 1
ATOM 2556 C C . ASN A 1 321 ? -23.365 17.530 6.514 1.00 34.69 321 ASN A C 1
ATOM 2558 O O . ASN A 1 321 ? -22.324 16.963 6.866 1.00 34.69 321 ASN A O 1
ATOM 2562 N N . PHE A 1 322 ? -23.443 18.381 5.488 1.00 34.91 322 PHE A N 1
ATOM 2563 C CA . PHE A 1 322 ? -22.295 19.101 4.943 1.00 34.91 322 PHE A CA 1
ATOM 2564 C C . PHE A 1 322 ? -21.425 19.635 6.097 1.00 34.91 322 PHE A C 1
ATOM 2566 O O . PHE A 1 322 ? -21.964 20.017 7.144 1.00 34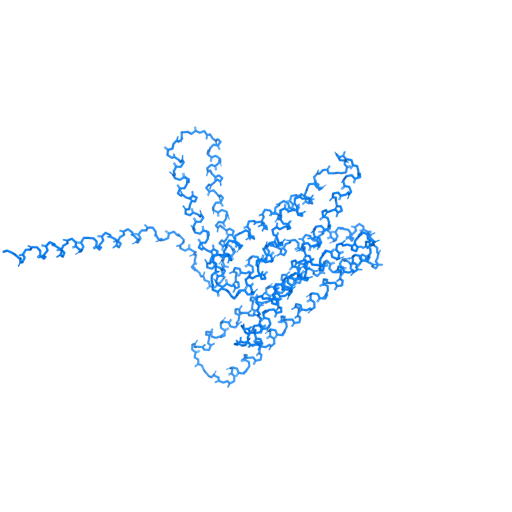.91 322 PHE A O 1
ATOM 2573 N N . PRO A 1 323 ? -20.089 19.675 5.963 1.00 37.91 323 PRO A N 1
ATOM 2574 C CA . PRO A 1 323 ? -19.246 20.241 7.001 1.00 37.91 323 PRO A CA 1
ATOM 2575 C C . PRO A 1 323 ? -19.634 21.708 7.226 1.00 37.91 323 PRO A C 1
ATOM 2577 O O . PRO A 1 323 ? -19.388 22.562 6.380 1.00 37.91 323 PRO A O 1
ATOM 2580 N N . ALA A 1 324 ? -20.218 22.016 8.384 1.00 38.50 324 ALA A N 1
ATOM 2581 C CA . ALA A 1 324 ? -20.455 23.379 8.851 1.00 38.50 324 ALA A CA 1
ATOM 2582 C C . ALA A 1 324 ? -19.129 24.049 9.273 1.00 38.50 324 ALA A C 1
ATOM 2584 O O . ALA A 1 324 ? -19.012 24.572 10.376 1.00 38.50 324 ALA A O 1
ATOM 2585 N N . ILE A 1 325 ? -18.111 24.002 8.405 1.00 42.38 325 ILE A N 1
ATOM 2586 C CA . ILE A 1 325 ? -16.752 24.517 8.648 1.00 42.38 325 ILE A CA 1
ATOM 2587 C C . ILE A 1 325 ? -16.745 26.056 8.769 1.00 42.38 325 ILE A C 1
ATOM 2589 O O . ILE A 1 325 ? -15.790 26.621 9.282 1.00 42.38 325 ILE A O 1
ATOM 2593 N N . PHE A 1 326 ? -17.843 26.736 8.415 1.00 36.03 326 PHE A N 1
ATOM 2594 C CA . PHE A 1 326 ? -17.962 28.197 8.491 1.00 36.03 326 PHE A CA 1
ATOM 2595 C C . PHE A 1 326 ? -19.001 28.740 9.490 1.00 36.03 326 PHE A C 1
ATOM 2597 O O . PHE A 1 326 ? -19.182 29.952 9.564 1.00 36.03 326 PHE A O 1
ATOM 2604 N N . LYS A 1 327 ? -19.670 27.910 10.310 1.00 34.19 327 LYS A N 1
ATOM 2605 C CA . LYS A 1 327 ? -20.674 28.430 11.273 1.00 34.19 327 LYS A CA 1
ATOM 2606 C C . LYS A 1 327 ? -20.108 28.946 12.606 1.00 34.19 327 LYS A C 1
ATOM 2608 O O . LYS A 1 327 ? -20.873 29.441 13.426 1.00 34.19 327 LYS A O 1
ATOM 2613 N N . THR A 1 328 ? -18.798 28.888 12.842 1.00 36.56 328 THR A N 1
ATOM 2614 C CA . THR A 1 328 ? -18.212 29.192 14.164 1.00 36.56 328 THR A CA 1
ATOM 2615 C C . THR A 1 328 ? -17.563 30.572 14.310 1.00 36.56 328 THR A C 1
ATOM 2617 O O . THR A 1 328 ? -16.888 30.799 15.307 1.00 36.56 328 THR A O 1
ATOM 2620 N N . SER A 1 329 ? -17.794 31.529 13.402 1.00 35.91 329 SER A N 1
ATOM 2621 C CA . SER A 1 329 ? -17.273 32.901 13.582 1.00 35.91 329 SER A CA 1
ATOM 2622 C C . SER A 1 329 ? -18.265 33.901 14.199 1.00 35.91 329 SER A C 1
ATOM 2624 O O . SER A 1 329 ? -17.833 34.972 14.621 1.00 35.91 329 SER A O 1
ATOM 2626 N N . SER A 1 330 ? -19.568 33.602 14.284 1.00 33.50 330 SER A N 1
ATOM 2627 C CA . SER A 1 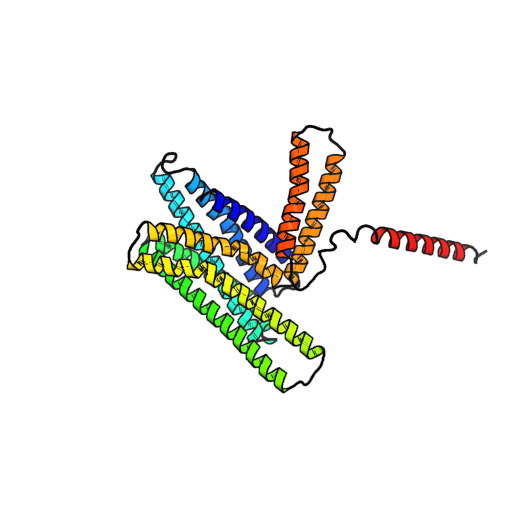330 ? -20.558 34.543 14.848 1.00 33.50 330 SER A CA 1
ATOM 2628 C C . SER A 1 330 ? -20.962 34.232 16.293 1.00 33.50 330 SER A C 1
ATOM 2630 O O . SER A 1 330 ? -21.270 35.149 17.051 1.00 33.50 330 SER A O 1
ATOM 2632 N N . HIS A 1 331 ? -20.899 32.967 16.723 1.00 31.89 331 HIS A N 1
ATOM 2633 C CA . HIS A 1 331 ? -21.293 32.591 18.087 1.00 31.89 331 HIS A CA 1
ATOM 2634 C C . HIS A 1 331 ? -20.235 32.906 19.151 1.00 31.89 331 HIS A C 1
ATOM 2636 O O . HIS A 1 331 ? -20.598 33.207 20.284 1.00 31.89 331 HIS A O 1
ATOM 2642 N N . HIS A 1 332 ? -18.946 32.930 18.799 1.00 33.59 332 HIS A N 1
ATOM 2643 C CA . HIS A 1 332 ? -17.891 33.226 19.774 1.00 33.59 332 HIS A CA 1
ATOM 2644 C C . HIS A 1 332 ? -17.711 34.727 20.056 1.00 33.59 332 HIS A C 1
ATOM 2646 O O . HIS A 1 332 ? -17.053 35.080 21.021 1.00 33.59 332 HIS A O 1
ATOM 2652 N N . LYS A 1 333 ? -18.320 35.623 19.261 1.00 36.00 333 LYS A N 1
ATOM 2653 C CA . LYS A 1 333 ? -18.382 37.060 19.589 1.00 36.00 333 LYS A CA 1
ATOM 2654 C C . LYS A 1 333 ? -19.600 37.423 20.437 1.00 36.00 333 LYS A C 1
ATOM 2656 O O . LYS A 1 333 ? -19.510 38.335 21.244 1.00 36.00 333 LYS A O 1
ATOM 2661 N N . ARG A 1 334 ? -20.724 36.709 20.293 1.00 32.53 334 ARG A N 1
ATOM 2662 C CA . ARG A 1 334 ? -21.961 37.037 21.023 1.00 32.53 334 ARG A CA 1
ATOM 2663 C C . ARG A 1 334 ? -21.958 36.537 22.469 1.00 32.53 334 ARG A C 1
ATOM 2665 O O . ARG A 1 334 ? -22.527 37.202 23.320 1.00 32.53 334 ARG A O 1
ATOM 2672 N N . SER A 1 335 ? -21.296 35.413 22.752 1.00 33.84 335 SER A N 1
ATOM 2673 C CA . SER A 1 335 ? -21.199 34.882 24.120 1.00 33.84 335 SER A CA 1
ATOM 2674 C C . SER A 1 335 ? -20.235 35.669 25.009 1.00 33.84 335 SER A C 1
ATOM 2676 O O . SER A 1 335 ? -20.505 35.789 26.192 1.00 33.84 335 SER A O 1
ATOM 2678 N N . THR A 1 336 ? -19.163 36.240 24.452 1.00 39.81 336 THR A N 1
ATOM 2679 C CA . THR A 1 336 ? -18.146 36.969 25.234 1.00 39.81 336 THR A CA 1
ATOM 2680 C C . THR A 1 336 ? -18.587 38.387 25.601 1.00 39.81 336 THR A C 1
ATOM 2682 O O . THR A 1 336 ? -18.207 38.875 26.658 1.00 39.81 336 THR A O 1
ATOM 2685 N N . VAL A 1 337 ? -19.423 39.024 24.768 1.00 42.69 337 VAL A N 1
ATOM 2686 C CA . VAL A 1 337 ? -19.990 40.362 25.039 1.00 42.69 337 VAL A CA 1
ATOM 2687 C C . VAL A 1 337 ? -21.107 40.292 26.087 1.00 42.69 337 VAL A C 1
ATOM 2689 O O . VAL A 1 337 ? -21.165 41.125 26.982 1.00 42.69 337 VAL A O 1
ATOM 2692 N N . MET A 1 338 ? -21.942 39.246 26.049 1.00 39.28 338 MET A N 1
ATOM 2693 C CA . MET A 1 338 ? -23.029 39.078 27.023 1.00 39.28 338 MET A CA 1
ATOM 2694 C C . MET A 1 338 ? -22.509 38.765 28.437 1.00 39.28 338 MET A C 1
ATOM 2696 O O . MET A 1 338 ? -23.118 39.183 29.413 1.00 39.28 338 MET A O 1
ATOM 2700 N N . THR A 1 339 ? -21.371 38.065 28.557 1.00 44.59 339 THR A N 1
ATOM 2701 C CA . THR A 1 339 ? -20.733 37.789 29.857 1.00 44.59 339 THR A CA 1
ATOM 2702 C C . THR A 1 339 ? -19.978 38.983 30.436 1.00 44.59 339 THR A C 1
ATOM 2704 O O . THR A 1 339 ? -19.854 39.065 31.653 1.00 44.59 339 THR A O 1
ATOM 2707 N N . SER A 1 340 ? -19.475 39.906 29.604 1.00 45.53 340 SER A N 1
ATOM 2708 C CA . SER A 1 340 ? -18.813 41.119 30.102 1.00 45.53 340 SER A CA 1
ATOM 2709 C C . SER A 1 340 ? -19.823 42.154 30.595 1.00 45.53 340 SER A C 1
ATOM 2711 O O . SER A 1 340 ? -19.610 42.723 31.657 1.00 45.53 340 SER A O 1
ATOM 2713 N N . GLU A 1 341 ? -20.952 42.330 29.898 1.00 49.09 341 GLU A N 1
ATOM 2714 C CA . GLU A 1 341 ? -22.018 43.245 30.341 1.00 49.09 341 GLU A CA 1
ATOM 2715 C C . GLU A 1 341 ? -22.686 42.758 31.639 1.00 49.09 341 GLU A C 1
ATOM 2717 O O . GLU A 1 341 ? -22.910 43.554 32.548 1.00 49.09 341 GLU A O 1
ATOM 2722 N N . SER A 1 342 ? -22.901 41.442 31.800 1.00 46.06 342 SER A N 1
ATOM 2723 C CA . SER A 1 342 ? -23.469 40.894 33.041 1.00 46.06 342 SER A CA 1
ATOM 2724 C C . SER A 1 342 ? -22.520 40.982 34.242 1.00 46.06 342 SER A C 1
ATOM 2726 O O . SER A 1 342 ? -22.979 41.128 35.371 1.00 46.06 342 SER A O 1
ATOM 2728 N N . GLN A 1 343 ? -21.200 40.887 34.024 1.00 43.59 343 GLN A N 1
ATOM 2729 C CA . GLN A 1 343 ? -20.219 41.032 35.108 1.00 43.59 343 GLN A CA 1
ATOM 2730 C C . GLN A 1 343 ? -19.988 42.498 35.491 1.00 43.59 343 GLN A C 1
ATOM 2732 O O . GLN A 1 343 ? -19.783 42.789 36.668 1.00 43.59 343 GLN A O 1
ATOM 2737 N N . GLU A 1 344 ? -20.092 43.425 34.538 1.00 48.31 344 GLU A N 1
ATOM 2738 C CA . GLU A 1 344 ? -19.964 44.858 34.808 1.00 48.31 344 GLU A CA 1
ATOM 2739 C C . GLU A 1 344 ? -21.192 45.418 35.556 1.00 48.31 344 GLU A C 1
ATOM 2741 O O . GLU A 1 344 ? -21.034 46.260 36.442 1.00 48.31 344 GLU A O 1
ATOM 2746 N N . GLU A 1 345 ? -22.404 44.900 35.308 1.00 50.31 345 GLU A N 1
ATOM 2747 C CA . GLU A 1 345 ? -23.602 45.245 36.097 1.00 50.31 345 GLU A CA 1
ATOM 2748 C C . GLU A 1 345 ? -23.581 44.660 37.522 1.00 50.31 345 GLU A C 1
ATOM 2750 O O . GLU A 1 345 ? -23.961 45.348 38.477 1.00 50.31 345 GLU A O 1
ATOM 2755 N N . GLU A 1 346 ? -23.075 43.435 37.711 1.00 45.09 346 GLU A N 1
ATOM 2756 C CA . GLU A 1 346 ? -22.980 42.809 39.040 1.00 45.09 346 GLU A CA 1
ATOM 2757 C C . GLU A 1 346 ? -21.921 43.498 39.929 1.00 45.09 346 GLU A C 1
ATOM 2759 O O . GLU A 1 346 ? -22.114 43.669 41.138 1.00 45.09 346 GLU A O 1
ATOM 2764 N N . GLU A 1 347 ? -20.831 43.994 39.334 1.00 46.78 347 GLU A N 1
ATOM 2765 C CA . GLU A 1 347 ? -19.770 44.726 40.039 1.00 46.78 347 GLU A CA 1
ATOM 2766 C C . GLU A 1 347 ? -20.147 46.193 40.342 1.00 46.78 347 GLU A C 1
ATOM 2768 O O . GLU A 1 347 ? -19.649 46.792 41.304 1.00 46.78 347 GLU A O 1
ATOM 2773 N N . LYS A 1 348 ? -21.083 46.775 39.576 1.00 46.41 348 LYS A N 1
ATOM 2774 C CA . LYS A 1 348 ? -21.693 48.085 39.874 1.00 46.41 348 LYS A CA 1
ATOM 2775 C C . LYS A 1 348 ? -22.736 47.991 40.991 1.00 46.41 348 LYS A C 1
ATOM 2777 O O . LYS A 1 348 ? -22.806 48.888 41.826 1.00 46.41 348 LYS A O 1
ATOM 2782 N N . SER A 1 349 ? -23.485 46.887 41.060 1.00 42.00 349 SER A N 1
ATOM 2783 C CA . SER A 1 349 ? -24.454 46.629 42.136 1.00 42.00 349 SER A CA 1
ATOM 2784 C C . SER A 1 349 ? -23.772 46.393 43.495 1.00 42.00 349 SER A C 1
ATOM 2786 O O . SER A 1 349 ? -24.212 46.934 44.509 1.00 42.00 349 SER A O 1
ATOM 2788 N N . ARG A 1 350 ? -22.625 45.692 43.529 1.00 42.56 350 ARG A N 1
ATOM 2789 C CA . ARG A 1 350 ? -21.856 45.469 44.774 1.00 42.56 350 ARG A CA 1
ATOM 2790 C C . ARG A 1 350 ? -21.176 46.719 45.342 1.00 42.56 350 ARG A C 1
ATOM 2792 O O . ARG A 1 350 ? -20.916 46.759 46.542 1.00 42.56 350 ARG A O 1
ATOM 2799 N N . ARG A 1 351 ? -20.896 47.738 44.523 1.00 42.56 351 ARG A N 1
ATOM 2800 C CA . ARG A 1 351 ? -20.258 48.987 44.984 1.00 42.56 351 ARG A CA 1
ATOM 2801 C C . ARG A 1 351 ? -21.206 49.951 45.706 1.00 42.56 351 ARG A C 1
ATOM 2803 O O . ARG A 1 351 ? -20.722 50.783 46.461 1.00 42.56 351 ARG A O 1
ATOM 2810 N N . ASN A 1 352 ? -22.522 49.800 45.552 1.00 41.03 352 ASN A N 1
ATOM 2811 C CA . ASN A 1 352 ? -23.523 50.684 46.167 1.00 41.03 352 ASN A CA 1
ATOM 2812 C C . ASN A 1 352 ? -24.060 50.189 47.528 1.00 41.03 352 ASN A C 1
ATOM 2814 O O . ASN A 1 352 ? -25.031 50.744 48.028 1.00 41.03 352 ASN A O 1
ATOM 2818 N N . ILE A 1 353 ? -23.464 49.146 48.123 1.00 44.75 353 ILE A N 1
ATOM 2819 C CA . ILE A 1 353 ? -23.919 48.550 49.400 1.00 44.75 353 ILE A CA 1
ATOM 2820 C C . ILE A 1 353 ? -22.880 48.737 50.529 1.00 44.75 353 ILE A C 1
ATOM 2822 O O . ILE A 1 353 ? -23.081 48.271 51.645 1.00 44.75 353 ILE A O 1
ATOM 2826 N N . LEU A 1 354 ? -21.769 49.438 50.281 1.00 41.91 354 LEU A N 1
ATOM 2827 C CA . LEU A 1 354 ? -20.684 49.572 51.266 1.00 41.91 354 LEU A CA 1
ATOM 2828 C C . LEU A 1 354 ? -20.304 51.003 51.668 1.00 41.91 354 LEU A C 1
ATOM 2830 O O . LEU A 1 354 ? -19.246 51.177 52.263 1.00 41.91 354 LEU A O 1
ATOM 2834 N N . PHE A 1 355 ? -21.179 51.989 51.448 1.00 40.12 355 PHE A N 1
ATOM 2835 C CA . PHE A 1 355 ? -21.158 53.267 52.171 1.00 40.12 355 PHE A CA 1
ATOM 2836 C C . PHE A 1 355 ? -22.567 53.797 52.407 1.00 40.12 355 PHE A C 1
ATOM 2838 O O . PHE A 1 355 ? -23.352 53.799 51.431 1.00 40.12 355 PHE A O 1
#

Foldseek 3Di:
DLVLLLVLLVLLQVLLVLLLQLLVPFPPDQVLLSVLSNQLSVLSNLCSPPLSNLVSVLVPCPCPNDDNVVSVVSNLVSVLSLLLSLQLNLLSLLVNLVLVLLCLVCPVCSSVPRDNVVSVVSSVVSNVVSVVLSVVCVVDVLVSLVVSLVSLVVSLVSSVVSLVSVVVSLVVVVVVVVVVDDDDPVVVVVVVVSVLQNVLSVVSSVLSCQLRVLLSVLSVCCSVVNDDPVSVVSNVVSSSSSSVSSSVSSLSCLSRPVSSVVSSVVSLLVVVVVLVVVVVVVVVPDDDDVVVVVVVVVSVVVNVVVCVVVQVSNDDPPDPDRPVSPPPPPVVVVVVVVVVVVVVVVVVVVVVPPD

Radius of gyration: 26.4 Å; chains: 1; bounding box: 60×72×81 Å

Sequence (355 aa):
MAVIYSLLSVATALENILILVALRRDRYLHPPSKLLLCNLTITDLCTALISQPVSAAVSLAGRDQIDGELCLLVEYTAFLLTAIFSGLSLSTVTVISVDRLMALLLGIRYKQTITGRRIRVVLFLMWIQSILVGAVSFWNMKAFFFVCGLLVTLKMTISTYCYTRIFHNIWRRRTAVQDLRGEGAAALLVMARYKKTVINSLWVHITLVTCYFPFAVVTTLMLIRGLNFTIFVAQIVAVGLISLNSVLNPIVYCWKIKEVRKEVKETITQFCARFYVVSFQDIRYFSPEPFIALCTACAKSLPYLIIYYVSFMLWSPRNNNFPAIFKTSSHHKRSTVMTSESQEEEEKSRRNILF

Secondary structure (DSSP, 8-state):
-HHHHHHHHHHHHHHHHHHHHHHHH-SSS-HHHHHHHHHHHHHHHHIIIIIHHHHHHHHHHTTTSS-HHHHHHHHHHHHHHHHHHHHHHHHHHHHHHHHHHHHHHHGGGHHHHS-HHHHHHHHHHHHHHHHHHHHHHHH-HHHHHHHHHHHHHHHHHHHHHHHHHHHHHHHHHHHHHHTT--S-HHHHHHHHHHHHHHHHHHHHHHHHHHHHHHHHHHHHHHHHH---HHHHHHHHHHHHHHHHHHHHHHHHHHHH-HHHHHHHHHHHHHHHHHHHHHHHHHGGG----HHHHHHHHHHHHHHHHHHHHHHHHH--TT------TTTTSSHHHHHHHHHHHHHHHHHHHHHTT--

Organism: NCBI:txid46732

InterPro domains:
  IPR000276 G protein-coupled receptor, rhodopsin-like [PF00001] (15-138)
  IPR000276 G protein-coupled receptor, rhodopsin-like [PF00001] (139-253)
  IPR000276 G protein-coupled receptor, rhodopsin-like [PR00237] (33-54)
  IPR000276 G protein-coupled receptor, rhodopsin-like [PR00237] (82-104)
  IPR000276 G protein-coupled receptor, rhodopsin-like [PR00237] (118-139)
  IPR000276 G protein-coupled receptor, rhodopsin-like [PR00237] (235-261)
  IPR017452 GPCR, rhodopsin-like, 7TM [PS50262] (15-253)

pLDDT: mean 76.52, std 19.54, range [30.11, 96.12]